Protein AF-A0A607IA11-F1 (afdb_monomer_lite)

Organism: NCBI:txid1151002

Sequence (202 aa):
MLIDDHLIFTELKSNGQPIYYGKYYQQLCNIIGDSSLIYDGNNKLLRSYIEQIDRISTHYLNHLDIIINEFNLPVDWQPKGVHKIIVTTTMLGGKYHSDNVFVVDKYSLSSFLQRVPGVIFQNNEEGDRIKNIIDGYEHCTGEITIEKFLNYLYCLPSVSAVRKNIKKLTYSVRFDETLIYHPYYDSWAFGPYIRKEDERIN

Structure (mmCIF, N/CA/C/O backbone):
data_AF-A0A607IA11-F1
#
_entry.id   AF-A0A607IA11-F1
#
loop_
_atom_site.group_PDB
_atom_site.id
_atom_site.type_symbol
_atom_site.label_atom_id
_atom_site.label_alt_id
_atom_site.label_comp_id
_atom_site.label_asym_id
_atom_site.label_entity_id
_atom_site.label_seq_id
_atom_site.pdbx_PDB_ins_code
_atom_site.Cartn_x
_atom_site.Cartn_y
_atom_site.Cartn_z
_atom_site.occupancy
_atom_site.B_iso_or_equiv
_atom_site.auth_seq_id
_atom_site.auth_comp_id
_atom_site.auth_asym_id
_atom_site.auth_atom_id
_atom_site.pdbx_PDB_model_num
ATOM 1 N N . MET A 1 1 ? -1.076 -1.882 13.134 1.00 90.12 1 MET A N 1
ATOM 2 C CA . MET A 1 1 ? -0.297 -0.669 13.482 1.00 90.12 1 MET A CA 1
ATOM 3 C C . MET A 1 1 ? -1.270 0.473 13.727 1.00 90.12 1 MET A C 1
ATOM 5 O O . MET A 1 1 ? -2.324 0.467 13.101 1.00 90.12 1 MET A O 1
ATOM 9 N N . LEU A 1 2 ? -0.929 1.409 14.616 1.00 91.19 2 LEU A N 1
ATOM 10 C CA . LEU A 1 2 ? -1.727 2.600 14.916 1.00 91.19 2 LEU A CA 1
ATOM 11 C C . LEU A 1 2 ? -0.921 3.862 14.562 1.00 91.19 2 LEU A C 1
ATOM 13 O O . LEU A 1 2 ? 0.237 3.959 14.964 1.00 91.19 2 LEU A O 1
ATOM 17 N N . ILE A 1 3 ? -1.504 4.791 13.800 1.00 92.25 3 ILE A N 1
ATOM 18 C CA . ILE A 1 3 ? -0.921 6.111 13.484 1.00 92.25 3 ILE A CA 1
ATOM 19 C C . ILE A 1 3 ? -2.037 7.150 13.593 1.00 92.25 3 ILE A C 1
ATOM 21 O O . ILE A 1 3 ? -3.037 7.013 12.898 1.00 92.25 3 ILE A O 1
ATOM 25 N N . ASP A 1 4 ? -1.887 8.172 14.437 1.00 94.25 4 ASP A N 1
ATOM 26 C CA . ASP A 1 4 ? -2.884 9.241 14.643 1.00 94.25 4 ASP A CA 1
ATOM 27 C C . ASP A 1 4 ? -4.320 8.729 14.913 1.00 94.25 4 ASP A C 1
ATOM 29 O O . ASP A 1 4 ? -5.295 9.277 14.404 1.00 94.25 4 ASP A O 1
ATOM 33 N N . ASP A 1 5 ? -4.464 7.648 15.691 1.00 94.31 5 ASP A N 1
ATOM 34 C CA . ASP A 1 5 ? -5.723 6.907 15.929 1.00 94.31 5 ASP A CA 1
ATOM 35 C C . ASP A 1 5 ? -6.336 6.214 14.695 1.00 94.31 5 ASP A C 1
ATOM 37 O O . ASP A 1 5 ? -7.479 5.751 14.730 1.00 94.31 5 ASP A O 1
ATOM 41 N N . HIS A 1 6 ? -5.595 6.093 13.595 1.00 95.56 6 HIS A N 1
ATOM 42 C CA . HIS A 1 6 ? -5.977 5.256 12.462 1.00 95.56 6 HIS A CA 1
ATOM 43 C C . HIS A 1 6 ? -5.399 3.850 12.597 1.00 95.56 6 HIS A C 1
ATOM 45 O O . HIS A 1 6 ? -4.207 3.668 12.862 1.00 95.56 6 HIS A O 1
ATOM 51 N N . LEU A 1 7 ? -6.236 2.845 12.335 1.00 95.56 7 LEU A N 1
ATOM 52 C CA . LEU A 1 7 ? -5.814 1.452 12.267 1.00 95.56 7 LEU A CA 1
ATOM 53 C C . LEU A 1 7 ? -5.267 1.130 10.892 1.00 95.56 7 LEU A C 1
ATOM 55 O O . LEU A 1 7 ? -5.903 1.377 9.870 1.00 95.56 7 LEU A O 1
ATOM 59 N N . ILE A 1 8 ? -4.097 0.509 10.883 1.00 94.94 8 ILE A N 1
ATOM 60 C CA . ILE A 1 8 ? -3.470 -0.003 9.676 1.00 94.94 8 ILE A CA 1
ATOM 61 C C . ILE A 1 8 ? -3.284 -1.506 9.841 1.00 94.94 8 ILE A C 1
ATOM 63 O O . ILE A 1 8 ? -2.472 -1.967 10.656 1.00 94.94 8 ILE A O 1
ATOM 67 N N . PHE A 1 9 ? -4.056 -2.257 9.061 1.00 95.56 9 PHE A N 1
ATOM 68 C CA . PHE A 1 9 ? -3.900 -3.693 8.892 1.00 95.56 9 PHE A CA 1
ATOM 69 C C . PHE A 1 9 ? -2.836 -3.945 7.835 1.00 95.56 9 PHE A C 1
ATOM 71 O O . PHE A 1 9 ? -2.900 -3.391 6.739 1.00 95.56 9 PHE A O 1
ATOM 78 N N . THR A 1 10 ? -1.866 -4.790 8.165 1.00 93.75 10 THR A N 1
ATOM 79 C CA . THR A 1 10 ? -0.744 -5.088 7.279 1.00 93.75 10 THR A CA 1
ATOM 80 C C . THR A 1 10 ? -0.584 -6.590 7.150 1.00 93.75 10 THR A C 1
ATOM 82 O O . THR A 1 10 ? -0.515 -7.289 8.158 1.00 93.75 10 THR A O 1
ATOM 85 N N . GLU A 1 11 ? -0.463 -7.083 5.922 1.00 92.81 11 GLU A N 1
ATOM 86 C CA . GLU A 1 11 ? -0.173 -8.486 5.647 1.00 92.81 11 GLU A CA 1
ATOM 87 C C . GLU A 1 11 ? 1.064 -8.619 4.753 1.00 92.81 11 GLU A C 1
ATOM 89 O O . GLU A 1 11 ? 1.134 -8.030 3.676 1.00 92.81 11 GLU A O 1
ATOM 94 N N . LEU A 1 1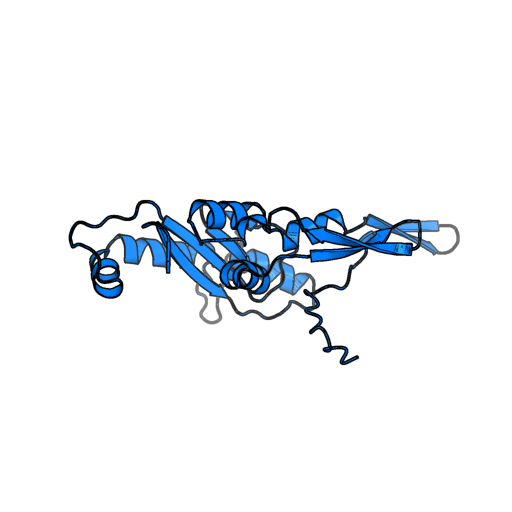2 ? 2.054 -9.400 5.194 1.00 90.75 12 LEU A N 1
ATOM 95 C CA . LEU A 1 12 ? 3.279 -9.652 4.434 1.00 90.75 12 LEU A CA 1
ATOM 96 C C . LEU A 1 12 ? 3.125 -10.901 3.558 1.00 90.75 12 LEU A C 1
ATOM 98 O O . LEU A 1 12 ? 2.826 -11.987 4.050 1.00 90.75 12 LEU A O 1
ATOM 102 N N . LYS A 1 13 ? 3.420 -10.767 2.265 1.00 89.69 13 LYS A N 1
ATOM 103 C CA . LYS A 1 13 ? 3.412 -11.849 1.277 1.00 89.69 13 LYS A CA 1
ATOM 104 C C . LYS A 1 13 ? 4.814 -12.043 0.695 1.00 89.69 13 LYS A C 1
ATOM 106 O O . LYS A 1 13 ? 5.341 -11.221 -0.064 1.00 89.69 13 LYS A O 1
ATOM 111 N N . SER A 1 14 ? 5.445 -13.147 1.090 1.00 80.38 14 SER A N 1
ATOM 112 C CA . SER A 1 14 ? 6.814 -13.495 0.707 1.00 80.38 14 SER A CA 1
ATOM 113 C C . SER A 1 14 ? 6.831 -14.541 -0.407 1.00 80.38 14 SER A C 1
ATOM 115 O O . SER A 1 14 ? 6.892 -15.733 -0.125 1.00 80.38 14 SER A O 1
ATOM 117 N N . ASN A 1 15 ? 6.817 -14.094 -1.665 1.00 73.00 15 ASN A N 1
ATOM 118 C CA . ASN A 1 15 ? 6.796 -14.984 -2.834 1.00 73.00 15 ASN A CA 1
ATOM 119 C C . ASN A 1 15 ? 8.105 -14.956 -3.649 1.00 73.00 15 ASN A C 1
ATOM 121 O O . ASN A 1 15 ? 8.200 -15.605 -4.688 1.00 73.00 15 ASN A O 1
ATOM 125 N N . GLY A 1 16 ? 9.124 -14.227 -3.173 1.00 74.25 16 GLY A N 1
ATOM 126 C CA . GLY A 1 16 ? 10.386 -14.030 -3.889 1.00 74.25 16 GLY A CA 1
ATOM 127 C C . GLY A 1 16 ? 10.258 -13.077 -5.083 1.00 74.25 16 GLY A C 1
ATOM 128 O O . GLY A 1 16 ? 9.184 -12.543 -5.371 1.00 74.25 16 GLY A O 1
ATOM 129 N N . GLN A 1 17 ? 11.373 -12.831 -5.775 1.00 79.88 17 GLN A N 1
ATOM 130 C CA . GLN A 1 17 ? 11.343 -12.081 -7.032 1.00 79.88 17 GLN A CA 1
ATOM 131 C C . GLN A 1 17 ? 10.984 -13.031 -8.183 1.00 79.88 17 GLN A C 1
ATOM 133 O O . GLN A 1 17 ? 11.657 -14.052 -8.358 1.00 79.88 17 GLN A O 1
ATOM 138 N N . PRO A 1 18 ? 9.936 -12.741 -8.968 1.00 77.94 18 PRO A N 1
ATOM 139 C CA . PRO A 1 18 ? 9.562 -13.572 -10.096 1.00 77.94 18 PRO A CA 1
ATOM 140 C C . PRO A 1 18 ? 10.627 -13.474 -11.191 1.00 77.94 18 PRO A C 1
ATOM 142 O O . PRO A 1 18 ? 10.916 -12.398 -11.701 1.00 77.94 18 PRO A O 1
ATOM 145 N N . ILE A 1 19 ? 11.185 -14.626 -11.566 1.00 73.50 19 ILE A N 1
ATOM 146 C CA . ILE A 1 19 ? 12.222 -14.736 -12.607 1.00 73.50 19 ILE A CA 1
ATOM 147 C C . ILE A 1 19 ? 11.610 -14.632 -14.016 1.00 73.50 19 ILE A C 1
ATOM 149 O O . ILE A 1 19 ? 12.266 -14.196 -14.957 1.00 73.50 19 ILE A O 1
ATOM 153 N N . TYR A 1 20 ? 10.335 -15.007 -14.166 1.00 77.00 20 TYR A N 1
ATOM 154 C CA . TYR A 1 20 ? 9.632 -15.054 -15.450 1.00 77.00 20 TYR A CA 1
ATOM 155 C C . TYR A 1 20 ? 8.326 -14.268 -15.408 1.00 77.00 20 TYR A C 1
ATOM 157 O O . TYR A 1 20 ? 7.651 -14.223 -14.375 1.00 77.00 20 TYR A O 1
ATOM 165 N N . TYR A 1 21 ? 7.914 -13.752 -16.569 1.00 73.69 21 TYR A N 1
ATOM 166 C CA . TYR A 1 21 ? 6.664 -13.006 -16.726 1.00 73.69 21 TYR A CA 1
ATOM 167 C C . TYR A 1 21 ? 5.446 -13.773 -16.197 1.00 73.69 21 TYR A C 1
ATOM 169 O O . TYR A 1 21 ? 4.643 -13.207 -15.466 1.00 73.69 21 TYR A O 1
ATOM 177 N N . GLY A 1 22 ? 5.345 -15.080 -16.465 1.00 71.75 22 GLY A N 1
ATOM 178 C CA . GLY A 1 22 ? 4.238 -15.900 -15.959 1.00 71.75 22 GLY A CA 1
ATOM 179 C C . GLY A 1 22 ? 4.165 -15.955 -14.427 1.00 71.75 22 GLY A C 1
ATOM 180 O O . GLY A 1 22 ? 3.078 -15.924 -13.861 1.00 71.75 22 GLY A O 1
ATOM 181 N N . LYS A 1 23 ? 5.311 -15.959 -13.731 1.00 77.25 23 LYS A N 1
ATOM 182 C CA . LYS A 1 23 ? 5.349 -15.899 -12.259 1.00 77.25 23 LYS A CA 1
ATOM 183 C C . LYS A 1 23 ? 4.957 -14.517 -11.739 1.00 77.25 23 LYS A C 1
ATOM 185 O O . LYS A 1 23 ? 4.267 -14.436 -10.729 1.00 77.25 23 LYS A O 1
ATOM 190 N N . TYR A 1 24 ? 5.359 -13.452 -12.433 1.00 80.94 24 TYR A N 1
ATOM 191 C CA . TYR A 1 24 ? 4.920 -12.093 -12.111 1.00 80.94 24 TYR A CA 1
ATOM 192 C C . TYR A 1 24 ? 3.408 -11.937 -12.320 1.00 80.94 24 TYR A C 1
ATOM 194 O O . TYR A 1 24 ? 2.717 -11.419 -11.453 1.00 80.94 24 TYR A O 1
ATOM 202 N N . TYR A 1 25 ? 2.870 -12.457 -13.422 1.00 79.00 25 TYR A N 1
ATOM 203 C CA . TYR A 1 25 ? 1.434 -12.445 -13.685 1.00 79.00 25 TYR A CA 1
ATOM 204 C C . TYR A 1 25 ? 0.654 -13.224 -12.618 1.00 79.00 25 TYR A C 1
ATOM 206 O O . TYR A 1 25 ? -0.276 -12.687 -12.027 1.00 79.00 25 TYR A O 1
ATOM 214 N N . GLN A 1 26 ? 1.106 -14.433 -12.267 1.00 79.06 26 GLN A N 1
ATOM 215 C CA . GLN A 1 26 ? 0.514 -15.214 -11.178 1.00 79.06 26 GLN A CA 1
ATOM 216 C C . GLN A 1 26 ? 0.525 -14.461 -9.839 1.00 79.06 26 GLN A C 1
ATOM 218 O O . GLN A 1 26 ? -0.432 -14.550 -9.074 1.00 79.06 26 GLN A O 1
ATOM 223 N N . GLN A 1 27 ? 1.592 -13.710 -9.545 1.00 81.75 27 GLN A N 1
ATOM 224 C CA . GLN A 1 27 ? 1.666 -12.860 -8.356 1.00 81.75 27 GLN A CA 1
ATOM 225 C C . GLN A 1 27 ? 0.541 -11.819 -8.351 1.00 81.75 27 GLN A C 1
ATOM 227 O O . GLN A 1 27 ? -0.109 -11.637 -7.324 1.00 81.75 27 GLN A O 1
ATOM 232 N N . LEU A 1 28 ? 0.296 -11.162 -9.488 1.00 81.69 28 LEU A N 1
ATOM 233 C CA . LEU A 1 28 ? -0.788 -10.189 -9.626 1.00 81.69 28 LEU A CA 1
ATOM 234 C C . LEU A 1 28 ? -2.162 -10.845 -9.467 1.00 81.69 28 LEU A C 1
ATOM 236 O O . LEU A 1 28 ? -2.987 -10.314 -8.727 1.00 81.69 28 LEU A O 1
ATOM 240 N N . CYS A 1 29 ? -2.377 -12.017 -10.069 1.00 81.56 29 CYS A N 1
ATOM 241 C CA . CYS A 1 29 ? -3.604 -12.797 -9.886 1.00 81.56 29 CYS A CA 1
ATOM 242 C C . CYS A 1 29 ? -3.822 -13.177 -8.416 1.00 81.56 29 CYS A C 1
ATOM 244 O O . CYS A 1 29 ? -4.927 -13.049 -7.905 1.00 81.56 29 CYS A O 1
ATOM 246 N N . ASN A 1 30 ? -2.773 -13.577 -7.692 1.00 83.88 30 ASN A N 1
ATOM 247 C CA . ASN A 1 30 ? -2.881 -13.891 -6.264 1.00 83.88 30 ASN A CA 1
ATOM 248 C C . ASN A 1 30 ? -3.206 -12.653 -5.412 1.00 83.88 30 ASN A C 1
ATOM 250 O O . ASN A 1 30 ? -3.879 -12.767 -4.390 1.00 83.88 30 ASN A O 1
ATOM 254 N N . ILE A 1 31 ? -2.707 -11.476 -5.804 1.00 85.69 31 ILE A N 1
ATOM 255 C CA . ILE A 1 31 ? -2.966 -10.214 -5.104 1.00 85.69 31 ILE A CA 1
ATOM 256 C C . ILE A 1 31 ? -4.414 -9.774 -5.317 1.00 85.69 31 ILE A C 1
ATOM 258 O O . ILE A 1 31 ? -5.135 -9.581 -4.341 1.00 85.69 31 ILE A O 1
ATOM 262 N N . ILE A 1 32 ? -4.809 -9.611 -6.582 1.00 81.56 32 ILE A N 1
ATOM 263 C CA . ILE A 1 32 ? -6.079 -8.992 -6.985 1.00 81.56 32 ILE A CA 1
ATOM 264 C C . ILE A 1 32 ? -7.236 -9.992 -6.884 1.00 81.56 32 ILE A C 1
ATOM 266 O O . ILE A 1 32 ? -8.362 -9.622 -6.570 1.00 81.56 32 ILE A O 1
ATOM 270 N N . GLY A 1 33 ? -6.937 -11.274 -7.075 1.00 77.81 33 GLY A N 1
ATOM 271 C CA . GLY A 1 33 ? -7.923 -12.288 -7.411 1.00 77.81 33 GLY A CA 1
ATOM 272 C C . GLY A 1 33 ? -8.047 -12.390 -8.925 1.00 77.81 33 GLY A C 1
ATOM 273 O O . GLY A 1 33 ? -8.058 -11.386 -9.636 1.00 77.81 33 GLY A O 1
ATOM 274 N N . ASP A 1 34 ? -8.110 -13.619 -9.420 1.00 67.06 34 ASP A N 1
ATOM 275 C CA . ASP A 1 34 ? -8.519 -13.907 -10.788 1.00 67.06 34 ASP A CA 1
ATOM 276 C C . ASP A 1 34 ? -9.960 -14.432 -10.748 1.00 67.06 34 ASP A C 1
ATOM 278 O O . ASP A 1 34 ? -10.347 -15.149 -9.825 1.00 67.06 34 ASP A O 1
ATOM 282 N N . SER A 1 35 ? -10.756 -14.089 -11.758 1.00 52.16 35 SER A N 1
ATOM 283 C CA . SER A 1 35 ? -12.060 -14.714 -12.005 1.00 52.16 35 SER A CA 1
ATOM 284 C C . SER A 1 35 ? -11.922 -16.214 -12.301 1.00 52.16 35 SER A C 1
ATOM 286 O O . SER A 1 35 ? -12.886 -16.967 -12.161 1.00 52.16 35 SER A O 1
ATOM 288 N N . SER A 1 36 ? -10.732 -16.665 -12.713 1.00 51.66 36 SER A N 1
ATOM 289 C CA . SER A 1 36 ? -10.386 -18.077 -12.787 1.00 51.66 36 SER A CA 1
ATOM 290 C C . SER A 1 36 ? -10.160 -18.607 -11.370 1.00 51.66 36 SER A C 1
ATOM 292 O O . SER A 1 36 ? -9.222 -18.211 -10.682 1.00 51.66 36 SER A O 1
ATOM 294 N N . LEU A 1 37 ? -11.057 -19.476 -10.918 1.00 56.50 37 LEU A N 1
ATOM 295 C CA . LEU A 1 37 ? -11.042 -20.102 -9.602 1.00 56.50 37 LEU A CA 1
ATOM 296 C C . LEU A 1 37 ? -9.739 -20.907 -9.431 1.00 56.50 37 LEU A C 1
ATOM 298 O O . LEU A 1 37 ? -9.660 -22.063 -9.840 1.00 56.50 37 LEU A O 1
ATOM 302 N N . ILE A 1 38 ? -8.686 -20.296 -8.885 1.00 60.69 38 ILE A N 1
ATOM 303 C CA . ILE A 1 38 ? -7.423 -20.998 -8.641 1.00 60.69 38 ILE A CA 1
ATOM 304 C C . ILE A 1 38 ? -7.649 -21.911 -7.442 1.00 60.69 38 ILE A C 1
ATOM 306 O O . ILE A 1 38 ? -8.022 -21.442 -6.372 1.00 60.69 38 ILE A O 1
ATOM 310 N N . TYR A 1 39 ? -7.448 -23.212 -7.608 1.00 63.97 39 TYR A N 1
ATOM 311 C CA . TYR A 1 39 ? -7.615 -24.185 -6.533 1.00 63.97 39 TYR A CA 1
ATOM 312 C C . TYR A 1 39 ? -6.269 -24.492 -5.860 1.00 63.97 39 TYR A C 1
ATOM 314 O O . TYR A 1 39 ? -5.232 -24.564 -6.522 1.00 63.97 39 TYR A O 1
ATOM 322 N N . ASP A 1 40 ? -6.269 -24.658 -4.538 1.00 67.25 40 ASP A N 1
ATOM 323 C CA . ASP A 1 40 ? -5.130 -25.178 -3.784 1.00 67.25 40 ASP A CA 1
ATOM 324 C C . ASP A 1 40 ? -4.951 -26.692 -4.015 1.00 67.25 40 ASP A C 1
ATOM 326 O O . ASP A 1 40 ? -5.755 -27.352 -4.677 1.00 67.25 40 ASP A O 1
ATOM 330 N N . GLY A 1 41 ? -3.903 -27.276 -3.425 1.00 65.44 41 GLY A N 1
ATOM 331 C CA . GLY A 1 41 ? -3.651 -28.723 -3.501 1.00 65.44 41 GLY A CA 1
ATOM 332 C C . GLY A 1 41 ? -4.744 -29.605 -2.873 1.00 65.44 41 GLY A C 1
ATOM 333 O O . GLY A 1 41 ? -4.699 -30.820 -3.033 1.00 65.44 41 GLY A O 1
ATOM 334 N N . ASN A 1 42 ? -5.722 -29.010 -2.183 1.00 74.31 42 ASN A N 1
ATOM 335 C CA . ASN A 1 42 ? -6.879 -29.666 -1.576 1.00 74.31 42 ASN A CA 1
ATOM 336 C C . ASN A 1 42 ? -8.192 -29.320 -2.299 1.00 74.31 42 ASN A C 1
ATOM 338 O O . ASN A 1 42 ? -9.272 -29.533 -1.743 1.00 74.31 42 ASN A O 1
ATOM 342 N N . ASN A 1 43 ? -8.119 -28.776 -3.517 1.00 66.12 43 ASN A N 1
ATOM 343 C CA . ASN A 1 43 ? -9.275 -28.383 -4.316 1.00 66.12 43 ASN A CA 1
ATOM 344 C C . ASN A 1 43 ? -10.153 -27.295 -3.662 1.00 66.12 43 ASN A C 1
ATOM 346 O O . ASN A 1 43 ? -11.356 -27.205 -3.922 1.00 66.12 43 ASN A O 1
ATOM 350 N N . LYS A 1 44 ? -9.567 -26.441 -2.816 1.00 69.50 44 LYS A N 1
ATOM 351 C CA . LYS A 1 44 ? -10.220 -25.244 -2.274 1.00 69.50 44 LYS A CA 1
ATOM 352 C C . LYS A 1 44 ? -9.816 -24.020 -3.068 1.00 69.50 44 LYS A C 1
ATOM 354 O O . LYS A 1 44 ? -8.653 -23.845 -3.405 1.00 69.50 44 LYS A O 1
ATOM 359 N N . LEU A 1 45 ? -10.777 -23.140 -3.297 1.00 70.44 45 LEU A N 1
ATOM 360 C CA . LEU A 1 45 ? -10.535 -21.838 -3.900 1.00 70.44 45 LEU A CA 1
ATOM 361 C C . LEU A 1 45 ? -9.503 -21.034 -3.095 1.00 70.44 45 LEU A C 1
ATOM 363 O O . LEU A 1 45 ? -9.719 -20.714 -1.921 1.00 70.44 45 LEU A O 1
ATOM 367 N N . LEU A 1 46 ? -8.380 -20.725 -3.740 1.00 72.44 46 LEU A N 1
ATOM 368 C CA . LEU A 1 46 ? -7.364 -19.814 -3.243 1.00 72.44 46 LEU A CA 1
ATOM 369 C C . LEU A 1 46 ? -7.943 -18.409 -3.261 1.00 72.44 46 LEU A C 1
ATOM 371 O O . LEU A 1 46 ? -8.215 -17.836 -4.312 1.00 72.44 46 LEU A O 1
ATOM 375 N N . ARG A 1 47 ? -8.115 -17.864 -2.061 1.00 80.12 47 ARG A N 1
ATOM 376 C CA . ARG A 1 47 ? -8.538 -16.481 -1.874 1.00 80.12 47 ARG A CA 1
ATOM 377 C C . ARG A 1 47 ? -7.431 -15.526 -2.261 1.00 80.12 47 ARG A C 1
ATOM 379 O O . ARG A 1 47 ? -6.259 -15.788 -1.957 1.00 80.12 47 ARG A O 1
ATOM 386 N N . SER A 1 48 ? -7.813 -14.392 -2.828 1.00 87.62 48 SER A N 1
ATOM 387 C CA . SER A 1 48 ? -6.856 -13.328 -3.103 1.00 87.62 48 SER A CA 1
ATOM 388 C C . SER A 1 48 ? -6.274 -12.770 -1.804 1.00 87.62 48 SER A C 1
ATOM 390 O O . SER A 1 48 ? -6.810 -12.959 -0.707 1.00 87.62 48 SER A O 1
ATOM 392 N N . TYR A 1 49 ? -5.141 -12.086 -1.898 1.00 89.31 49 TYR A N 1
ATOM 393 C CA . TYR A 1 49 ? -4.551 -11.428 -0.734 1.00 89.31 49 TYR A CA 1
ATOM 394 C C . TYR A 1 49 ? -5.433 -10.285 -0.225 1.00 89.31 49 TYR A C 1
ATOM 396 O O . TYR A 1 49 ? -5.480 -10.053 0.980 1.00 89.31 49 TYR A O 1
ATOM 404 N N . ILE A 1 50 ? -6.178 -9.632 -1.118 1.00 88.88 50 ILE A N 1
ATOM 405 C CA . ILE A 1 50 ? -7.167 -8.609 -0.762 1.00 88.88 50 ILE A CA 1
ATOM 406 C C . ILE A 1 50 ? -8.303 -9.216 0.067 1.00 88.88 50 ILE A C 1
ATOM 408 O O . ILE A 1 50 ? -8.585 -8.740 1.163 1.00 88.88 50 ILE A O 1
ATOM 412 N N . GLU A 1 51 ? -8.887 -10.331 -0.374 1.00 88.44 51 GLU A N 1
ATOM 413 C CA . GLU A 1 51 ? -9.949 -11.009 0.384 1.00 88.44 51 GLU A CA 1
ATOM 414 C C . GLU A 1 51 ? -9.470 -11.470 1.769 1.00 88.44 51 GLU A C 1
ATOM 416 O O . GLU A 1 51 ? -10.223 -11.466 2.749 1.00 88.44 51 GLU A O 1
ATOM 421 N N . GLN A 1 52 ? -8.208 -11.896 1.862 1.00 90.25 52 GLN A N 1
ATOM 422 C CA . GLN A 1 52 ? -7.607 -12.325 3.122 1.00 90.25 52 GLN A CA 1
ATOM 423 C C . GLN A 1 52 ? -7.484 -11.163 4.109 1.00 90.25 52 GLN A C 1
ATOM 425 O O . GLN A 1 52 ? -7.989 -11.282 5.232 1.00 90.25 52 GLN A O 1
ATOM 430 N N . ILE A 1 53 ? -6.873 -10.047 3.699 1.00 93.31 53 ILE A N 1
ATOM 431 C CA . ILE A 1 53 ? -6.702 -8.883 4.574 1.00 93.31 53 ILE A CA 1
ATOM 432 C C . ILE A 1 53 ? -8.041 -8.228 4.917 1.00 93.31 53 ILE A C 1
ATOM 434 O O . ILE A 1 53 ? -8.229 -7.782 6.050 1.00 93.31 53 ILE A O 1
ATOM 438 N N . ASP A 1 54 ? -9.009 -8.250 3.999 1.00 91.88 54 ASP A N 1
ATOM 439 C CA 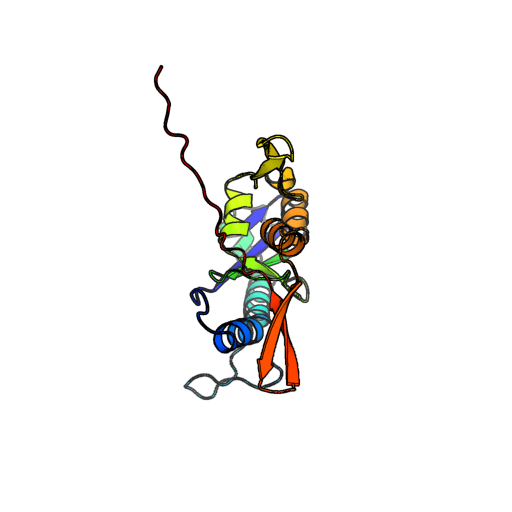. ASP A 1 54 ? -10.363 -7.779 4.260 1.00 91.88 54 ASP A CA 1
ATOM 440 C C . ASP A 1 54 ? -11.016 -8.575 5.380 1.00 91.88 54 ASP A C 1
ATOM 442 O O . ASP A 1 54 ? -11.435 -7.993 6.380 1.00 91.88 54 ASP A O 1
ATOM 446 N N . ARG A 1 55 ? -11.010 -9.905 5.284 1.00 91.69 55 ARG A N 1
ATOM 447 C CA . ARG A 1 55 ? -11.581 -10.772 6.319 1.00 91.69 55 ARG A CA 1
ATOM 448 C C . ARG A 1 55 ? -10.902 -10.585 7.675 1.00 91.69 55 ARG A C 1
ATOM 450 O O . ARG A 1 55 ? -11.586 -10.579 8.697 1.00 91.69 55 ARG A O 1
ATOM 457 N N . ILE A 1 56 ? -9.574 -10.449 7.687 1.00 93.31 56 ILE A N 1
ATOM 458 C CA . ILE A 1 56 ? -8.812 -10.178 8.913 1.00 93.31 56 ILE A CA 1
ATOM 459 C C . ILE A 1 56 ? -9.263 -8.842 9.507 1.00 93.31 56 ILE A C 1
ATOM 461 O O . ILE A 1 56 ? -9.631 -8.793 10.678 1.00 93.31 56 ILE A O 1
ATOM 465 N N . SER A 1 57 ? -9.304 -7.781 8.697 1.00 94.94 57 SER A N 1
ATOM 466 C CA . SER A 1 57 ? -9.723 -6.458 9.160 1.00 94.94 57 SER A CA 1
ATOM 467 C C . SER A 1 57 ? -11.145 -6.475 9.723 1.00 94.94 57 SER A C 1
ATOM 469 O O . SER A 1 57 ? -11.360 -6.008 10.835 1.00 94.94 57 SER A O 1
ATOM 471 N N . THR A 1 58 ? -12.104 -7.104 9.036 1.00 95.31 58 THR A N 1
ATOM 472 C CA . THR A 1 58 ? -13.489 -7.232 9.506 1.00 95.31 58 THR A CA 1
ATOM 473 C C . THR A 1 58 ? -13.574 -7.990 10.825 1.00 95.31 58 THR A C 1
ATOM 475 O O . THR A 1 58 ? -14.325 -7.588 11.709 1.00 95.31 58 THR A O 1
ATOM 478 N N . HIS A 1 59 ? -12.800 -9.066 10.989 1.00 96.19 59 HIS A N 1
ATOM 479 C CA . HIS A 1 59 ? -12.785 -9.817 12.240 1.00 96.19 59 HIS A CA 1
ATOM 480 C C . HIS A 1 59 ? -12.372 -8.931 13.421 1.00 96.19 59 HIS A C 1
ATOM 482 O O . HIS A 1 59 ? -13.091 -8.889 14.414 1.00 96.19 59 HIS A O 1
ATOM 488 N N . TYR A 1 60 ? -11.273 -8.187 13.295 1.00 95.69 60 TYR A N 1
ATOM 489 C CA . TYR A 1 60 ? -10.792 -7.312 14.366 1.00 95.69 60 TYR A CA 1
ATOM 490 C C . TYR A 1 60 ? -11.668 -6.073 14.580 1.00 95.69 60 TYR A C 1
ATOM 492 O O . TYR A 1 60 ? -11.825 -5.632 15.711 1.00 95.69 60 TYR A O 1
ATOM 500 N N . LEU A 1 61 ? -12.290 -5.530 13.532 1.00 95.19 61 LEU A N 1
ATOM 501 C CA . LEU A 1 61 ? -13.246 -4.427 13.679 1.00 95.19 61 LEU A CA 1
ATOM 502 C C . LEU A 1 61 ? -14.540 -4.850 14.386 1.00 95.19 61 LEU A C 1
ATOM 504 O O . LEU A 1 61 ? -15.163 -4.029 15.047 1.00 95.19 61 LEU A O 1
ATOM 508 N N . ASN A 1 62 ? -14.925 -6.125 14.292 1.00 96.81 62 ASN A N 1
ATOM 509 C CA . ASN A 1 62 ? -16.048 -6.675 15.057 1.00 96.81 62 ASN A CA 1
ATOM 510 C C . ASN A 1 62 ? -15.675 -7.020 16.512 1.00 96.81 62 ASN A C 1
ATOM 512 O O . ASN A 1 62 ? -16.566 -7.299 17.308 1.00 96.81 62 ASN A O 1
ATOM 516 N N . HIS A 1 63 ? -14.382 -7.009 16.848 1.00 95.94 63 HIS A N 1
ATOM 517 C CA . HIS A 1 63 ? -13.839 -7.333 18.171 1.00 95.94 63 HIS A CA 1
ATOM 518 C C . HIS A 1 63 ? -12.809 -6.265 18.576 1.00 95.94 63 HIS A C 1
ATOM 520 O O . HIS A 1 63 ? -11.626 -6.549 18.788 1.00 95.94 63 HIS A O 1
ATOM 526 N N . LEU A 1 64 ? -13.249 -4.998 18.605 1.00 95.56 64 LEU A N 1
ATOM 527 C CA . LEU A 1 64 ? -12.384 -3.856 18.932 1.00 95.56 64 LEU A CA 1
ATOM 528 C C . LEU A 1 64 ? -11.775 -3.960 20.330 1.00 95.56 64 LEU A C 1
ATOM 530 O O . LEU A 1 64 ? -10.703 -3.409 20.553 1.00 95.56 64 LEU A O 1
ATOM 534 N N . ASP A 1 65 ? -12.411 -4.694 21.242 1.00 96.06 65 ASP A N 1
ATOM 535 C CA . ASP A 1 65 ? -11.884 -5.004 22.569 1.00 96.06 65 ASP A CA 1
ATOM 536 C C . ASP A 1 65 ? -10.477 -5.614 22.500 1.00 96.06 65 ASP A C 1
ATOM 538 O O . ASP A 1 65 ? -9.612 -5.254 23.296 1.00 96.06 65 ASP A O 1
ATOM 542 N N . ILE A 1 66 ? -10.201 -6.454 21.496 1.00 95.88 66 ILE A N 1
ATOM 543 C CA . ILE A 1 66 ? -8.872 -7.039 21.285 1.00 95.88 66 ILE A CA 1
ATOM 544 C C . ILE A 1 66 ? -7.846 -5.940 20.984 1.00 95.88 66 ILE A C 1
ATOM 546 O O . ILE A 1 66 ? -6.753 -5.941 21.544 1.00 95.88 66 ILE A O 1
ATOM 550 N N . ILE A 1 67 ? -8.198 -4.983 20.121 1.00 94.75 67 ILE A N 1
ATOM 551 C CA . ILE A 1 67 ? -7.321 -3.864 19.747 1.00 94.75 67 ILE A CA 1
ATOM 552 C C . ILE A 1 67 ? -7.123 -2.919 20.935 1.00 94.75 67 ILE A C 1
ATOM 554 O O . ILE A 1 67 ? -5.997 -2.516 21.217 1.00 94.75 67 ILE A O 1
ATOM 558 N N . ILE A 1 68 ? -8.207 -2.576 21.630 1.00 95.94 68 ILE A N 1
ATOM 559 C CA . ILE A 1 68 ? -8.188 -1.689 22.795 1.00 95.94 68 ILE A CA 1
ATOM 560 C C . ILE A 1 68 ? -7.260 -2.254 23.871 1.00 95.94 68 ILE A C 1
ATOM 562 O O . ILE A 1 68 ? -6.406 -1.530 24.378 1.00 95.94 68 ILE A O 1
ATOM 566 N N . ASN A 1 69 ? -7.375 -3.552 24.158 1.00 96.06 69 ASN A N 1
ATOM 567 C CA . ASN A 1 69 ? -6.533 -4.231 25.138 1.00 96.06 69 ASN A CA 1
ATOM 568 C C . ASN A 1 69 ? -5.064 -4.288 24.695 1.00 96.06 69 ASN A C 1
ATOM 570 O O . ASN A 1 69 ? -4.180 -3.976 25.489 1.00 96.06 69 ASN A O 1
ATOM 574 N N . GLU A 1 70 ? -4.795 -4.642 23.435 1.00 94.81 70 GLU A N 1
ATOM 575 C CA . GLU A 1 70 ? -3.427 -4.784 22.914 1.00 94.81 70 GLU A CA 1
ATOM 576 C C . GLU A 1 70 ? -2.665 -3.448 22.884 1.00 94.81 70 GLU A C 1
ATOM 578 O O . GLU A 1 70 ? -1.477 -3.392 23.196 1.00 94.81 70 GLU A O 1
ATOM 583 N N . PHE A 1 71 ? -3.345 -2.355 22.527 1.00 93.69 71 PHE A N 1
ATOM 584 C CA . PHE A 1 71 ? -2.745 -1.020 22.442 1.00 93.69 71 PHE A CA 1
ATOM 585 C C . PHE A 1 71 ? -2.940 -0.175 23.710 1.00 93.69 71 PHE A C 1
ATOM 587 O O . PHE A 1 71 ? -2.516 0.981 23.730 1.00 93.69 71 PHE A O 1
ATOM 594 N N . ASN A 1 72 ? -3.549 -0.735 24.764 1.00 95.00 72 ASN A N 1
ATOM 595 C CA . ASN A 1 72 ? -3.873 -0.046 26.017 1.00 95.00 72 ASN A CA 1
ATOM 596 C C . ASN A 1 72 ? -4.618 1.288 25.788 1.00 95.00 72 ASN A C 1
ATOM 598 O O . ASN A 1 72 ? -4.230 2.342 26.300 1.00 95.00 72 ASN A O 1
ATOM 602 N N . LEU A 1 73 ? -5.661 1.242 24.958 1.00 95.81 73 LEU A N 1
ATOM 603 C CA . LEU A 1 73 ? -6.468 2.400 24.565 1.00 95.81 73 LEU A CA 1
ATOM 604 C C . LEU A 1 73 ? -7.653 2.606 25.530 1.00 95.81 73 LEU A C 1
ATOM 606 O O . LEU A 1 73 ? -8.014 1.689 26.270 1.00 95.81 73 LEU A O 1
ATOM 610 N N . PRO A 1 74 ? -8.293 3.792 25.534 1.00 95.75 74 PRO A N 1
ATOM 611 C CA . PRO A 1 74 ? -9.546 4.001 26.258 1.00 95.75 74 PRO A CA 1
ATOM 612 C C . PRO A 1 74 ? -10.635 2.995 25.852 1.00 95.75 74 PRO A C 1
ATOM 614 O O . PRO A 1 74 ? -10.721 2.594 24.694 1.00 95.75 74 PRO A O 1
ATOM 617 N N . VAL A 1 75 ? -11.496 2.608 26.796 1.00 93.38 75 VAL A N 1
ATOM 618 C CA . VAL A 1 75 ? -12.553 1.595 26.576 1.00 93.38 75 VAL A CA 1
ATOM 619 C C . VAL A 1 75 ? -13.577 2.035 25.522 1.00 93.38 75 VAL A C 1
ATOM 621 O O . VAL A 1 75 ? -14.161 1.208 24.830 1.00 93.38 75 VAL A O 1
ATOM 624 N N . ASP A 1 76 ? -13.791 3.339 25.393 1.00 93.75 76 ASP A N 1
ATOM 625 C CA . ASP A 1 76 ? -14.679 3.974 24.421 1.00 93.75 76 ASP A CA 1
ATOM 626 C C . ASP A 1 76 ? -13.962 4.394 23.128 1.00 93.75 76 ASP A C 1
ATOM 628 O O . ASP A 1 76 ? -14.571 5.015 22.254 1.00 93.75 76 ASP A O 1
ATOM 632 N N . TRP A 1 77 ? -12.677 4.056 22.983 1.00 96.75 77 TRP A N 1
ATOM 633 C CA . TRP A 1 77 ? -11.893 4.424 21.814 1.00 96.75 77 TRP A CA 1
ATOM 634 C C . TRP A 1 77 ? -12.485 3.837 20.527 1.00 96.75 77 TRP A C 1
ATOM 636 O O . TRP A 1 77 ? -12.945 2.693 20.479 1.00 96.75 77 TRP A O 1
ATOM 646 N N . GLN A 1 78 ? -12.435 4.632 19.458 1.00 94.94 78 GLN A N 1
ATOM 647 C CA . GLN A 1 78 ? -12.844 4.244 18.113 1.00 94.94 78 GLN A CA 1
ATOM 648 C C . GLN A 1 78 ? -11.793 4.704 17.099 1.00 94.94 78 GLN A C 1
ATOM 650 O O . GLN A 1 78 ? -11.257 5.809 17.235 1.00 94.94 78 GLN A O 1
ATOM 655 N N . PRO A 1 79 ? -11.511 3.904 16.056 1.00 95.88 79 PRO A N 1
ATOM 656 C CA . PRO A 1 79 ? -10.561 4.302 15.030 1.00 95.88 79 PRO A CA 1
ATOM 657 C C . PRO A 1 79 ? -11.083 5.500 14.233 1.00 95.88 79 PRO A C 1
ATOM 659 O O . PRO A 1 79 ? -12.207 5.481 13.734 1.00 95.88 79 PRO A O 1
ATOM 662 N N . LYS A 1 80 ? -10.229 6.506 14.010 1.00 96.12 80 LYS A N 1
ATOM 663 C CA . LYS A 1 80 ? -10.535 7.634 13.104 1.00 96.12 80 LYS A CA 1
ATOM 664 C C . LYS A 1 80 ? -10.577 7.213 11.634 1.00 96.12 80 LYS A C 1
ATOM 666 O O . LYS A 1 80 ? -11.176 7.885 10.798 1.00 96.12 80 LYS A O 1
ATOM 671 N N . GLY A 1 81 ? -9.951 6.086 11.308 1.00 94.75 81 GLY A N 1
ATOM 672 C CA . GLY A 1 81 ? -10.068 5.436 10.011 1.00 94.75 81 GLY A CA 1
ATOM 673 C C . GLY A 1 81 ? -9.323 4.111 9.976 1.00 94.75 81 GLY A C 1
ATOM 674 O O . GLY A 1 81 ? -8.509 3.816 10.853 1.00 94.75 81 GLY A O 1
ATOM 675 N N . VAL A 1 82 ? -9.610 3.313 8.950 1.00 94.81 82 VAL A N 1
ATOM 676 C CA . VAL A 1 82 ? -9.058 1.967 8.789 1.00 94.81 82 VAL A CA 1
ATOM 677 C C . VAL A 1 82 ? -8.460 1.824 7.401 1.00 94.81 82 VAL A C 1
ATOM 679 O O . VAL A 1 82 ? -9.141 2.040 6.403 1.00 94.81 82 VAL A O 1
ATOM 682 N N . HIS A 1 83 ? -7.198 1.411 7.353 1.00 94.31 83 HIS A N 1
ATOM 683 C CA . HIS A 1 83 ? -6.425 1.246 6.127 1.00 94.31 83 HIS A CA 1
ATOM 684 C C . HIS A 1 83 ? -5.841 -0.159 6.060 1.00 94.31 83 HIS A C 1
ATOM 686 O O . HIS A 1 83 ? -5.515 -0.758 7.089 1.00 94.31 83 HIS A O 1
ATOM 692 N N . LYS A 1 84 ? -5.702 -0.697 4.849 1.00 95.25 84 LYS A N 1
ATOM 693 C CA . LYS A 1 84 ? -5.245 -2.072 4.625 1.00 95.25 84 LYS A CA 1
ATOM 694 C C . LYS A 1 84 ? -4.069 -2.067 3.668 1.00 95.25 84 LYS A C 1
ATOM 696 O O . LYS A 1 84 ? -4.083 -1.363 2.660 1.00 95.25 84 LYS A O 1
ATOM 701 N N . ILE A 1 85 ? -3.038 -2.835 3.997 1.00 94.19 85 ILE A N 1
ATOM 702 C CA . ILE A 1 85 ? -1.786 -2.854 3.249 1.00 94.19 85 ILE A CA 1
ATOM 703 C C . ILE A 1 85 ? -1.316 -4.286 3.053 1.00 94.19 85 ILE A C 1
ATOM 705 O O . ILE A 1 85 ? -1.061 -5.013 4.011 1.00 94.19 85 ILE A O 1
ATOM 709 N N . ILE A 1 86 ? -1.113 -4.666 1.801 1.00 92.94 86 ILE A N 1
ATOM 710 C CA . ILE A 1 86 ? -0.397 -5.880 1.435 1.00 92.94 86 ILE A CA 1
ATOM 711 C C . ILE A 1 86 ? 1.044 -5.489 1.135 1.00 92.94 86 ILE A C 1
ATOM 713 O O . ILE A 1 86 ? 1.322 -4.735 0.203 1.00 92.94 86 ILE A O 1
ATOM 717 N N . VAL A 1 87 ? 1.972 -6.023 1.918 1.00 91.38 87 VAL A N 1
ATOM 718 C CA . VAL A 1 87 ? 3.407 -5.834 1.722 1.00 91.38 87 VAL A CA 1
ATOM 719 C C . VAL A 1 87 ? 3.940 -7.029 0.960 1.00 91.38 87 VAL A C 1
ATOM 721 O O . VAL A 1 87 ? 3.822 -8.165 1.410 1.00 91.38 87 VAL A O 1
ATOM 724 N N . THR A 1 88 ? 4.558 -6.797 -0.187 1.00 88.31 88 THR A N 1
ATOM 725 C CA . THR A 1 88 ? 5.129 -7.855 -1.020 1.00 88.31 88 THR A CA 1
ATOM 726 C C . THR A 1 88 ? 6.650 -7.790 -0.990 1.00 88.31 88 THR A C 1
ATOM 728 O O . THR A 1 88 ? 7.253 -6.724 -0.898 1.00 88.31 88 THR A O 1
ATOM 731 N N . THR A 1 89 ? 7.309 -8.944 -1.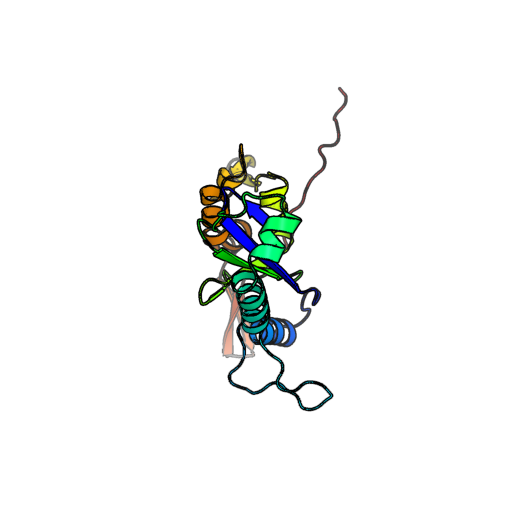037 1.00 84.31 89 THR A N 1
ATOM 732 C CA . THR A 1 89 ? 8.773 -8.980 -1.241 1.00 84.31 89 THR A CA 1
ATOM 733 C C . THR A 1 89 ? 9.155 -8.738 -2.698 1.00 84.31 89 THR A C 1
ATOM 735 O O . THR A 1 89 ? 10.261 -8.280 -2.967 1.00 84.31 89 THR A O 1
ATOM 738 N N . THR A 1 90 ? 8.237 -9.019 -3.623 1.00 81.19 90 THR A N 1
ATOM 739 C CA . THR A 1 90 ? 8.365 -8.757 -5.055 1.00 81.19 90 THR A CA 1
ATOM 740 C C . THR A 1 90 ? 8.394 -7.254 -5.333 1.00 81.19 90 THR A C 1
ATOM 742 O O . THR A 1 90 ? 7.565 -6.514 -4.815 1.00 81.19 90 THR A O 1
ATOM 745 N N . MET A 1 91 ? 9.323 -6.792 -6.172 1.00 76.25 91 MET A N 1
ATOM 746 C CA . MET A 1 91 ? 9.289 -5.409 -6.651 1.00 76.25 91 MET A CA 1
ATOM 747 C C . MET A 1 91 ? 8.167 -5.265 -7.678 1.00 76.25 91 MET A C 1
ATOM 749 O O . MET A 1 91 ? 8.127 -5.982 -8.678 1.00 76.25 91 MET A O 1
ATOM 753 N N . LEU A 1 92 ? 7.241 -4.347 -7.419 1.00 74.81 92 LEU A N 1
ATOM 754 C CA . LEU A 1 92 ? 6.100 -4.100 -8.292 1.00 74.81 92 LEU A CA 1
ATOM 755 C C . LEU A 1 92 ? 6.453 -3.002 -9.300 1.00 74.81 92 LEU A C 1
ATOM 757 O O . LEU A 1 92 ? 6.929 -1.934 -8.928 1.00 74.81 92 LEU A O 1
ATOM 761 N N . GLY A 1 93 ? 6.188 -3.241 -10.587 1.00 67.69 93 GLY A N 1
ATOM 762 C CA . GLY A 1 93 ? 6.393 -2.243 -11.653 1.00 67.69 93 GLY A CA 1
ATOM 763 C C . GLY A 1 93 ? 5.257 -1.215 -11.774 1.00 67.69 93 GLY A C 1
ATOM 764 O O . GLY A 1 93 ? 5.215 -0.408 -12.708 1.00 67.69 93 GLY A O 1
ATOM 765 N N . GLY A 1 94 ? 4.283 -1.261 -10.866 1.00 70.38 94 GLY A N 1
ATOM 766 C CA . GLY A 1 94 ? 3.068 -0.463 -10.928 1.00 70.38 94 GLY A CA 1
ATOM 767 C C . GLY A 1 94 ? 2.497 -0.167 -9.552 1.00 70.38 94 GLY A C 1
ATOM 768 O O . GLY A 1 94 ? 2.836 -0.817 -8.566 1.00 70.38 94 GLY A O 1
ATOM 769 N N . LYS A 1 95 ? 1.633 0.848 -9.508 1.00 73.31 95 LYS A N 1
ATOM 770 C CA . LYS A 1 95 ? 0.803 1.134 -8.341 1.00 73.31 95 LYS A CA 1
ATOM 771 C C . LYS A 1 95 ? -0.398 0.204 -8.403 1.00 73.31 95 LYS A C 1
ATOM 773 O O . LYS A 1 95 ? -1.095 0.200 -9.416 1.00 73.31 95 LYS A O 1
ATOM 778 N N . TYR A 1 96 ? -0.618 -0.561 -7.345 1.00 72.88 96 TYR A N 1
ATOM 779 C CA . TYR A 1 96 ? -1.755 -1.463 -7.238 1.00 72.88 96 TYR A CA 1
ATOM 780 C C . TYR A 1 96 ? -2.559 -1.070 -6.003 1.00 72.88 96 TYR A C 1
ATOM 782 O O . TYR A 1 96 ? -2.056 -1.100 -4.879 1.00 72.88 96 TYR A O 1
ATOM 790 N N . HIS A 1 97 ? -3.800 -0.664 -6.242 1.00 73.69 97 HIS A N 1
ATOM 791 C CA . HIS A 1 97 ? -4.782 -0.361 -5.215 1.00 73.69 97 HIS A CA 1
ATOM 792 C C . HIS A 1 97 ? -6.132 -0.923 -5.663 1.00 73.69 97 HIS A C 1
ATOM 794 O O . HIS A 1 97 ? -6.492 -0.802 -6.833 1.00 73.69 97 HIS A O 1
ATOM 800 N N . SER A 1 98 ? -6.872 -1.535 -4.746 1.00 68.25 98 SER A N 1
ATOM 801 C CA . SER A 1 98 ? -8.253 -1.974 -4.975 1.00 68.25 98 SER A CA 1
ATOM 802 C C . SER A 1 98 ? -9.008 -1.849 -3.665 1.00 68.25 98 SER A C 1
ATOM 804 O O . SER A 1 98 ? -8.480 -2.266 -2.638 1.00 68.25 98 SER A O 1
ATOM 806 N N . ASP A 1 99 ? -10.197 -1.248 -3.696 1.00 65.31 99 ASP A N 1
ATOM 807 C CA . ASP A 1 99 ? -11.166 -1.235 -2.590 1.00 65.31 99 ASP A CA 1
ATOM 808 C C . ASP A 1 99 ? -10.561 -0.996 -1.189 1.00 65.31 99 ASP A C 1
ATOM 810 O O . ASP A 1 99 ? -10.827 -1.724 -0.237 1.00 65.31 99 ASP A O 1
ATOM 814 N N . ASN A 1 100 ? -9.740 0.054 -1.050 1.00 76.06 100 ASN A N 1
ATOM 815 C CA . ASN A 1 100 ? -9.050 0.457 0.192 1.00 76.06 100 ASN A CA 1
ATOM 816 C C . ASN A 1 100 ? -7.891 -0.444 0.663 1.00 76.06 100 ASN A C 1
ATOM 818 O O . ASN A 1 100 ? -7.441 -0.324 1.807 1.00 76.06 100 ASN A O 1
ATOM 822 N N . VAL A 1 101 ? -7.358 -1.298 -0.213 1.00 90.19 101 VAL A N 1
ATOM 823 C CA . VAL A 1 101 ? -6.126 -2.058 0.022 1.00 90.19 101 VAL A CA 1
ATOM 824 C C . VAL A 1 101 ? -4.989 -1.505 -0.833 1.00 90.19 101 VAL A C 1
ATOM 826 O O . VAL A 1 101 ? -5.042 -1.538 -2.064 1.00 90.19 101 VAL A O 1
ATOM 829 N N . PHE A 1 102 ? -3.929 -1.030 -0.181 1.00 91.38 102 PHE A N 1
ATOM 830 C CA . PHE A 1 102 ? -2.682 -0.643 -0.837 1.00 91.38 102 PHE A CA 1
ATOM 831 C C . PHE A 1 102 ? -1.772 -1.855 -0.980 1.00 91.38 102 PHE A C 1
ATOM 833 O O . PHE A 1 102 ? -1.543 -2.579 -0.014 1.00 91.38 102 PHE A O 1
ATOM 840 N N . VAL A 1 103 ? -1.192 -2.055 -2.159 1.00 89.75 103 VAL A N 1
ATOM 841 C CA . VAL A 1 103 ? -0.174 -3.087 -2.357 1.00 89.75 103 VAL A CA 1
ATOM 842 C C . VAL A 1 103 ? 1.164 -2.406 -2.571 1.00 89.75 103 VAL A C 1
ATOM 844 O O . VAL A 1 103 ? 1.350 -1.644 -3.520 1.00 89.75 103 VAL A O 1
ATOM 847 N N . VAL A 1 104 ? 2.100 -2.681 -1.672 1.00 88.38 104 VAL A N 1
ATOM 848 C CA . VAL A 1 104 ? 3.410 -2.032 -1.643 1.00 88.38 104 VAL A CA 1
ATOM 849 C C . VAL A 1 104 ? 4.510 -3.071 -1.579 1.00 88.38 104 VAL A C 1
ATOM 851 O O . VAL A 1 104 ? 4.348 -4.128 -0.971 1.00 88.38 104 VAL A O 1
ATOM 854 N N . ASP A 1 105 ? 5.650 -2.802 -2.200 1.00 85.38 105 ASP A N 1
ATOM 855 C CA . ASP A 1 105 ? 6.828 -3.627 -1.969 1.00 85.38 105 ASP A CA 1
ATOM 856 C C . ASP A 1 105 ? 7.480 -3.278 -0.616 1.00 85.38 105 ASP A C 1
ATOM 858 O O . ASP A 1 105 ? 7.348 -2.174 -0.074 1.00 85.38 105 ASP A O 1
ATOM 862 N N . LYS A 1 106 ? 8.200 -4.250 -0.056 1.00 86.44 106 LYS A N 1
ATOM 863 C CA . LYS A 1 106 ? 8.862 -4.146 1.245 1.00 86.44 106 LYS A CA 1
ATOM 864 C C . LYS A 1 106 ? 9.853 -2.984 1.307 1.00 86.44 106 LYS A C 1
ATOM 866 O O . LYS A 1 106 ? 9.967 -2.365 2.365 1.00 86.44 106 LYS A O 1
ATOM 871 N N . TYR A 1 107 ? 10.593 -2.720 0.229 1.00 80.00 107 TYR A N 1
ATOM 872 C CA . TYR A 1 107 ? 11.620 -1.678 0.219 1.00 80.00 107 TYR A CA 1
ATOM 873 C C . TYR A 1 107 ? 10.980 -0.300 0.323 1.00 80.00 107 TYR A C 1
ATOM 875 O O . TYR A 1 107 ? 11.393 0.480 1.176 1.00 80.00 107 TYR A O 1
ATOM 883 N N . SER A 1 108 ? 9.921 -0.051 -0.446 1.00 81.19 108 SER A N 1
ATOM 884 C CA . SER A 1 108 ? 9.146 1.189 -0.381 1.00 81.19 108 SER A CA 1
ATOM 885 C C . SER A 1 108 ? 8.586 1.437 1.021 1.00 81.19 108 SER A C 1
ATOM 887 O O . SER A 1 108 ? 8.821 2.492 1.608 1.00 81.19 108 SER A O 1
ATOM 889 N N . LEU A 1 109 ? 7.928 0.442 1.629 1.00 87.56 109 LEU A N 1
ATOM 890 C CA . LEU A 1 109 ? 7.400 0.610 2.989 1.00 87.56 109 LEU A CA 1
ATOM 891 C C . LEU A 1 109 ? 8.518 0.853 4.016 1.00 87.56 109 LEU A C 1
ATOM 893 O O . LEU A 1 109 ? 8.391 1.702 4.898 1.00 87.56 109 LEU A O 1
ATOM 897 N N . SER A 1 110 ? 9.631 0.130 3.883 1.00 86.81 110 SER A N 1
ATOM 898 C CA . SER A 1 110 ? 10.780 0.273 4.778 1.00 86.81 110 SER A CA 1
ATOM 899 C C . SER A 1 110 ? 11.417 1.656 4.650 1.00 86.81 110 SER A C 1
ATOM 901 O O . SER A 1 110 ? 11.765 2.243 5.668 1.00 86.81 110 SER A O 1
ATOM 903 N N . SER A 1 111 ? 11.508 2.222 3.441 1.00 84.12 111 SER A N 1
ATOM 904 C CA . SER A 1 111 ? 12.003 3.588 3.244 1.00 84.12 111 SER A CA 1
ATOM 905 C C . SER A 1 111 ? 11.153 4.629 3.973 1.00 84.12 111 SER A C 1
ATOM 907 O O . SER A 1 111 ? 11.716 5.530 4.594 1.00 84.12 111 SER A O 1
ATOM 909 N N . PHE A 1 112 ? 9.821 4.497 3.950 1.00 88.69 112 PHE A N 1
ATOM 910 C CA . PHE A 1 112 ? 8.939 5.400 4.695 1.00 88.69 112 PHE A CA 1
ATOM 911 C C . PHE A 1 112 ? 9.158 5.307 6.207 1.00 88.69 112 PHE A C 1
ATOM 913 O O . PHE A 1 112 ? 9.318 6.333 6.871 1.00 88.69 112 PHE A O 1
ATOM 920 N N . LEU A 1 113 ? 9.191 4.084 6.745 1.00 88.88 113 LEU A N 1
ATOM 921 C CA . LEU A 1 113 ? 9.331 3.847 8.184 1.00 88.88 113 LEU A CA 1
ATOM 922 C C . LEU A 1 113 ? 10.716 4.248 8.706 1.00 88.88 113 LEU A C 1
ATOM 924 O O . LEU A 1 113 ? 10.827 4.811 9.788 1.00 88.88 113 LEU A O 1
ATOM 928 N N . GLN A 1 114 ? 11.766 4.006 7.921 1.00 88.81 114 GLN A N 1
ATOM 929 C CA . GLN A 1 114 ? 13.145 4.365 8.265 1.00 88.81 114 GLN A CA 1
ATOM 930 C C . GLN A 1 114 ? 13.483 5.827 7.957 1.00 88.81 114 GLN A C 1
ATOM 932 O O . GLN A 1 114 ? 14.609 6.251 8.204 1.00 88.81 114 GLN A O 1
ATOM 937 N N . ARG A 1 115 ? 12.534 6.598 7.406 1.00 85.94 115 ARG A N 1
ATOM 938 C CA . ARG A 1 115 ? 12.733 8.002 7.013 1.00 85.94 115 ARG A CA 1
ATOM 939 C C . ARG A 1 115 ? 13.908 8.182 6.047 1.00 85.94 115 ARG A C 1
ATOM 941 O O . ARG A 1 115 ? 14.612 9.188 6.082 1.00 85.94 115 ARG A O 1
ATOM 948 N N . VAL A 1 116 ? 14.117 7.199 5.168 1.00 79.50 116 VAL A N 1
ATOM 949 C CA . VAL A 1 116 ? 15.193 7.226 4.171 1.00 79.50 116 VAL A CA 1
ATOM 950 C C . VAL A 1 116 ? 14.696 7.991 2.943 1.00 79.50 116 VAL A C 1
ATOM 952 O O . VAL A 1 116 ? 13.763 7.521 2.280 1.00 79.50 116 VAL A O 1
ATOM 955 N N . PRO A 1 117 ? 15.286 9.153 2.611 1.00 72.31 117 PRO A N 1
ATOM 956 C CA . PRO A 1 117 ? 14.913 9.890 1.415 1.00 72.31 117 PRO A CA 1
ATOM 957 C C . PRO A 1 117 ? 15.410 9.161 0.163 1.00 72.31 117 PRO A C 1
ATOM 959 O O . PRO A 1 117 ? 16.552 8.706 0.092 1.00 72.31 117 PRO A O 1
ATOM 962 N N . GLY A 1 118 ? 14.554 9.079 -0.851 1.00 73.44 118 GLY A N 1
ATOM 963 C CA . GLY A 1 118 ? 14.911 8.587 -2.171 1.00 73.44 118 GLY A CA 1
ATOM 964 C C . GLY A 1 118 ? 15.632 9.681 -2.936 1.00 73.44 118 GLY A C 1
ATOM 965 O O . GLY A 1 118 ? 15.060 10.734 -3.220 1.00 73.44 118 GLY A O 1
ATOM 966 N N . VAL A 1 119 ? 16.896 9.433 -3.255 1.00 73.19 119 VAL A N 1
ATOM 967 C CA . VAL A 1 119 ? 17.754 10.381 -3.957 1.00 73.19 119 VAL A CA 1
ATOM 968 C C . VAL A 1 119 ? 18.325 9.703 -5.191 1.00 73.19 119 VAL A C 1
ATOM 970 O O . VAL A 1 119 ? 18.861 8.599 -5.109 1.00 73.19 119 VAL A O 1
ATOM 973 N N . ILE A 1 120 ? 18.243 10.388 -6.325 1.00 72.31 120 ILE A N 1
ATOM 974 C CA . ILE A 1 120 ? 18.921 10.005 -7.559 1.00 72.31 120 ILE A CA 1
ATOM 975 C C . ILE A 1 120 ? 20.052 10.999 -7.787 1.00 72.31 120 ILE A C 1
ATOM 977 O O . ILE A 1 120 ? 19.858 12.210 -7.696 1.00 72.31 120 ILE A O 1
ATOM 981 N N . PHE A 1 121 ? 21.236 10.482 -8.101 1.00 74.56 121 PHE A N 1
ATOM 982 C CA . PHE A 1 121 ? 22.338 11.301 -8.582 1.00 74.56 121 PHE A CA 1
ATOM 983 C C . PHE A 1 121 ? 22.430 11.165 -10.098 1.00 74.56 121 PHE A C 1
ATOM 985 O O . PHE A 1 121 ? 22.529 10.048 -10.603 1.00 74.56 121 PHE A O 1
ATOM 992 N N . GLN A 1 122 ? 22.401 12.286 -10.807 1.00 70.00 122 GLN A N 1
ATOM 993 C CA . GLN A 1 122 ? 22.537 12.351 -12.262 1.00 70.00 122 GLN A CA 1
ATOM 994 C C . GLN A 1 122 ? 23.655 13.318 -12.613 1.00 70.00 122 GLN A C 1
ATOM 996 O O . GLN A 1 122 ? 23.847 14.306 -11.911 1.00 70.00 122 GLN A O 1
ATOM 1001 N N . ASN A 1 123 ? 24.377 13.043 -13.693 1.00 75.88 123 ASN A N 1
ATOM 1002 C CA . ASN A 1 123 ? 25.290 14.030 -14.247 1.00 75.88 123 ASN A CA 1
ATOM 1003 C C . ASN A 1 123 ? 24.485 14.978 -15.141 1.00 75.88 123 ASN A C 1
ATOM 1005 O O . ASN A 1 123 ? 23.642 14.511 -15.912 1.00 75.88 123 ASN A O 1
ATOM 1009 N N . ASN A 1 124 ? 24.715 16.283 -15.025 1.00 73.69 124 ASN A N 1
ATOM 1010 C CA . ASN A 1 124 ? 24.210 17.241 -16.004 1.00 73.69 124 ASN A CA 1
ATOM 1011 C C . ASN A 1 124 ? 25.004 17.137 -17.319 1.00 73.69 124 ASN A C 1
ATOM 1013 O O . ASN A 1 124 ? 25.965 16.373 -17.425 1.00 73.69 124 ASN A O 1
ATOM 1017 N N . GLU A 1 125 ? 24.596 17.909 -18.327 1.00 72.94 125 GLU A N 1
ATOM 1018 C CA . GLU A 1 125 ? 25.272 17.954 -19.633 1.00 72.94 125 GLU A CA 1
ATOM 1019 C C . GLU A 1 125 ? 26.743 18.403 -19.532 1.00 72.94 125 GLU A C 1
ATOM 1021 O O . GLU A 1 125 ? 27.554 18.048 -20.382 1.00 72.94 125 GLU A O 1
ATOM 1026 N N . GLU A 1 126 ? 27.100 19.113 -18.459 1.00 77.75 126 GLU A N 1
ATOM 1027 C CA . GLU A 1 126 ? 28.450 19.611 -18.167 1.00 77.75 126 GLU A CA 1
ATOM 1028 C C . GLU A 1 126 ? 29.303 18.604 -17.362 1.00 77.75 126 GLU A C 1
ATOM 1030 O O . GLU A 1 126 ? 30.497 18.818 -17.163 1.00 77.75 126 GLU A O 1
ATOM 1035 N N . GLY A 1 127 ? 28.724 17.469 -16.947 1.00 75.62 127 GLY A N 1
ATOM 1036 C CA . GLY A 1 127 ? 29.396 16.403 -16.196 1.00 75.62 127 GLY A CA 1
ATOM 1037 C C . GLY A 1 127 ? 29.316 16.519 -14.668 1.00 75.62 127 GLY A C 1
ATOM 1038 O O . GLY A 1 127 ? 29.772 15.606 -13.973 1.00 75.62 127 GLY A O 1
ATOM 1039 N N . ASP A 1 128 ? 28.698 17.572 -14.133 1.00 79.38 128 ASP A N 1
ATOM 1040 C CA . ASP A 1 128 ? 28.507 17.773 -12.697 1.00 79.38 128 ASP A CA 1
ATOM 1041 C C . ASP A 1 128 ? 27.416 16.873 -12.128 1.00 79.38 128 ASP A C 1
ATOM 1043 O O . ASP A 1 128 ? 26.339 16.690 -12.701 1.00 79.38 128 ASP A O 1
ATOM 1047 N N . ARG A 1 129 ? 27.673 16.347 -10.931 1.00 76.62 129 ARG A N 1
ATOM 1048 C CA . ARG A 1 129 ? 26.761 15.442 -10.234 1.00 76.62 129 ARG A CA 1
ATOM 1049 C C . ARG A 1 129 ? 25.671 16.225 -9.498 1.00 76.62 129 ARG A C 1
ATOM 1051 O O . ARG A 1 129 ? 25.905 16.767 -8.420 1.00 76.62 129 ARG A O 1
ATOM 1058 N N . ILE A 1 130 ? 24.454 16.202 -10.028 1.00 78.44 130 ILE A N 1
ATOM 1059 C CA . ILE A 1 130 ? 23.258 16.786 -9.415 1.00 78.44 130 ILE A CA 1
ATOM 1060 C C . ILE A 1 130 ? 22.569 15.758 -8.515 1.00 78.44 130 ILE A C 1
ATOM 1062 O O . ILE A 1 130 ? 22.388 14.594 -8.880 1.00 78.44 130 ILE A O 1
ATOM 1066 N N . LYS A 1 131 ? 22.161 16.209 -7.324 1.00 79.31 131 LYS A N 1
ATOM 1067 C CA . LYS A 1 131 ? 21.332 15.459 -6.377 1.00 79.31 131 LYS A CA 1
ATOM 1068 C C . LYS A 1 131 ? 19.858 15.813 -6.595 1.00 79.31 131 LYS A C 1
ATOM 1070 O O . LYS A 1 131 ? 19.448 16.920 -6.266 1.00 79.31 131 LYS A O 1
ATOM 1075 N N . ASN A 1 132 ? 19.060 14.857 -7.060 1.00 73.69 132 ASN A N 1
ATOM 1076 C CA . ASN A 1 132 ? 17.617 15.011 -7.235 1.00 73.69 132 ASN A CA 1
ATOM 1077 C C . ASN A 1 132 ? 16.865 14.197 -6.176 1.00 73.69 132 ASN A C 1
ATOM 1079 O O . ASN A 1 132 ? 17.091 12.993 -6.033 1.00 73.69 132 ASN A O 1
ATOM 1083 N N . ILE A 1 133 ? 15.974 14.851 -5.430 1.00 72.31 133 ILE A N 1
ATOM 1084 C CA . ILE A 1 133 ? 15.034 14.163 -4.538 1.00 72.31 133 ILE A CA 1
ATOM 1085 C C . ILE A 1 133 ? 13.908 13.602 -5.405 1.00 72.31 133 ILE A C 1
ATOM 1087 O O . ILE A 1 133 ? 13.385 14.292 -6.275 1.00 72.31 133 ILE A O 1
ATOM 1091 N N . ILE A 1 134 ? 13.564 12.336 -5.195 1.00 77.56 134 ILE A N 1
ATOM 1092 C CA . ILE A 1 134 ? 12.448 11.701 -5.891 1.00 77.56 134 ILE A CA 1
ATOM 1093 C C . ILE A 1 134 ? 11.129 12.229 -5.306 1.00 77.56 134 ILE A C 1
ATOM 1095 O O . ILE A 1 134 ? 10.909 12.100 -4.101 1.00 77.56 134 ILE A O 1
ATOM 1099 N N . ASP A 1 135 ? 10.239 12.743 -6.160 1.00 78.31 135 ASP A N 1
ATOM 1100 C CA . ASP A 1 135 ? 8.890 13.187 -5.774 1.00 78.31 135 ASP A CA 1
ATOM 1101 C C . ASP A 1 135 ? 8.146 12.143 -4.920 1.00 78.31 135 ASP A C 1
ATOM 1103 O O . ASP A 1 135 ? 8.095 10.954 -5.253 1.00 78.31 135 ASP A O 1
ATOM 1107 N N . GLY A 1 136 ? 7.529 12.603 -3.836 1.00 80.75 136 GLY A N 1
ATOM 1108 C CA . GLY A 1 136 ? 6.800 11.824 -2.841 1.00 80.75 136 GLY A CA 1
ATOM 1109 C C . GLY A 1 136 ? 7.656 11.321 -1.668 1.00 80.75 136 GLY A C 1
ATOM 1110 O O . GLY A 1 136 ? 7.093 10.863 -0.671 1.00 80.75 136 GLY A O 1
ATOM 1111 N N . TYR A 1 137 ? 8.994 11.418 -1.720 1.00 85.31 137 TYR A N 1
ATOM 1112 C CA . TYR A 1 137 ? 9.850 11.139 -0.552 1.00 85.31 137 TYR A CA 1
ATOM 1113 C C . TYR A 1 137 ? 9.880 12.279 0.475 1.00 85.31 137 TYR A C 1
ATOM 1115 O O . TYR A 1 137 ? 10.352 12.070 1.592 1.00 85.31 137 TYR A O 1
ATOM 1123 N N . GLU A 1 138 ? 9.323 13.451 0.170 1.00 86.19 138 GLU A N 1
ATOM 1124 C CA . GLU A 1 138 ? 9.061 14.512 1.147 1.00 86.19 138 GLU A CA 1
ATOM 1125 C C . GLU A 1 138 ? 8.202 14.011 2.320 1.00 86.19 138 GLU A C 1
ATOM 1127 O O . GLU A 1 138 ? 8.417 14.410 3.466 1.00 86.19 138 GLU A O 1
ATOM 1132 N N . HIS A 1 139 ? 7.310 13.043 2.075 1.00 88.50 139 HIS A N 1
ATOM 1133 C CA . HIS A 1 139 ? 6.498 12.398 3.111 1.00 88.50 139 HIS A CA 1
ATOM 1134 C C . HIS A 1 139 ? 7.309 11.496 4.061 1.00 88.50 139 HIS A C 1
ATOM 1136 O O . HIS A 1 139 ? 6.839 11.158 5.152 1.00 88.50 139 HIS A O 1
ATOM 1142 N N . CYS A 1 140 ? 8.544 11.139 3.694 1.00 87.06 140 CYS A N 1
ATOM 1143 C CA . CYS A 1 140 ? 9.468 10.393 4.548 1.00 87.06 140 CYS A CA 1
ATOM 1144 C C . CYS A 1 140 ? 10.213 11.288 5.552 1.00 87.06 140 CYS A C 1
ATOM 1146 O O . CYS A 1 140 ? 11.065 10.783 6.274 1.00 87.06 140 CYS A O 1
ATOM 1148 N N . THR A 1 141 ? 9.925 12.593 5.617 1.00 85.25 141 THR A N 1
ATOM 1149 C CA . THR A 1 141 ? 10.639 13.541 6.490 1.00 85.25 141 THR A CA 1
ATOM 1150 C C . THR A 1 141 ? 9.825 13.949 7.727 1.00 85.25 141 THR A C 1
ATOM 1152 O O . THR A 1 141 ? 8.589 13.985 7.708 1.00 85.25 141 THR A O 1
ATOM 1155 N N . GLY A 1 142 ? 10.516 14.268 8.828 1.00 87.69 142 GLY A N 1
ATOM 1156 C CA . GLY A 1 142 ? 9.913 14.719 10.091 1.00 87.69 142 GLY A CA 1
ATOM 1157 C C . GLY A 1 142 ? 9.125 13.630 10.828 1.00 87.69 142 GLY A C 1
ATOM 1158 O O . GLY A 1 142 ? 9.420 12.442 10.693 1.00 87.69 142 GLY A O 1
ATOM 1159 N N . GLU A 1 143 ? 8.094 14.023 11.578 1.00 91.31 143 GLU A N 1
ATOM 1160 C CA . GLU A 1 143 ? 7.208 13.097 12.305 1.00 91.31 143 GLU A CA 1
ATOM 1161 C C . GLU A 1 143 ? 6.297 12.296 11.367 1.00 91.31 143 GLU A C 1
ATOM 1163 O O . GLU A 1 143 ? 5.897 12.789 10.301 1.00 91.31 143 GLU A O 1
ATOM 1168 N N . ILE A 1 144 ? 6.028 11.041 11.745 1.00 92.62 144 ILE A N 1
ATOM 1169 C CA . ILE A 1 144 ? 5.119 10.139 11.030 1.00 92.62 144 ILE A CA 1
ATOM 1170 C C . ILE A 1 144 ? 3.692 10.550 11.375 1.00 92.62 144 ILE A C 1
ATOM 1172 O O . ILE A 1 144 ? 3.295 10.449 12.527 1.00 92.62 144 ILE A O 1
ATOM 1176 N N . THR A 1 145 ? 2.938 10.963 10.359 1.00 95.25 145 THR A N 1
ATOM 1177 C CA . THR A 1 145 ? 1.502 11.237 10.459 1.00 95.25 145 THR A CA 1
ATOM 1178 C C . THR A 1 145 ? 0.741 10.360 9.476 1.00 95.25 145 THR A C 1
ATOM 1180 O O . THR A 1 145 ? 1.306 9.899 8.473 1.00 95.25 145 THR A O 1
ATOM 1183 N N . ILE A 1 146 ? -0.547 10.144 9.730 1.00 95.25 146 ILE A N 1
ATOM 1184 C CA . ILE A 1 146 ? -1.409 9.368 8.842 1.00 95.25 146 ILE A CA 1
ATOM 1185 C C . ILE A 1 146 ? -1.503 10.017 7.462 1.00 95.25 146 ILE A C 1
ATOM 1187 O O . ILE A 1 146 ? -1.439 9.324 6.451 1.00 95.25 146 ILE A O 1
ATOM 1191 N N . GLU A 1 147 ? -1.566 11.346 7.404 1.00 94.88 147 GLU A N 1
ATOM 1192 C CA . GLU A 1 147 ? -1.608 12.100 6.153 1.00 94.88 147 GLU A CA 1
ATOM 1193 C C . GLU A 1 147 ? -0.360 11.829 5.305 1.00 94.88 147 GLU A C 1
ATOM 1195 O O . GLU A 1 147 ? -0.465 11.443 4.140 1.00 94.88 147 GLU A O 1
ATOM 1200 N N . LYS A 1 148 ? 0.836 11.948 5.901 1.00 94.19 148 LYS A N 1
ATOM 1201 C CA . LYS A 1 148 ? 2.093 11.636 5.207 1.00 94.19 148 LYS A CA 1
ATOM 1202 C C . LYS A 1 148 ? 2.139 10.181 4.771 1.00 94.19 148 LYS A C 1
ATOM 1204 O O . LYS A 1 148 ? 2.620 9.892 3.680 1.00 94.19 148 LYS A O 1
ATOM 1209 N N . PHE A 1 149 ? 1.655 9.271 5.610 1.00 93.31 149 PHE A N 1
ATOM 1210 C CA . PHE A 1 149 ? 1.651 7.855 5.289 1.00 93.31 149 PHE A CA 1
ATOM 1211 C C . PHE A 1 149 ? 0.758 7.548 4.086 1.00 93.31 149 PHE A C 1
ATOM 1213 O O . PHE A 1 149 ? 1.223 6.943 3.125 1.00 93.31 149 PHE A O 1
ATOM 1220 N N . LEU A 1 150 ? -0.487 8.026 4.082 1.00 92.19 150 LEU A N 1
ATOM 1221 C CA . LEU A 1 150 ? -1.404 7.828 2.962 1.00 92.19 150 LEU A C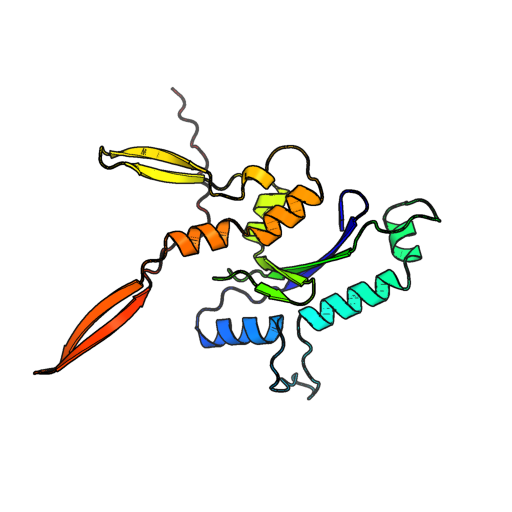A 1
ATOM 1222 C C . LEU A 1 150 ? -0.892 8.503 1.691 1.00 92.19 150 LEU A C 1
ATOM 1224 O O . LEU A 1 150 ? -0.858 7.862 0.643 1.00 92.19 150 LEU A O 1
ATOM 1228 N N . ASN A 1 151 ? -0.413 9.746 1.778 1.00 91.81 151 ASN A N 1
ATOM 1229 C CA . ASN A 1 151 ? 0.157 10.442 0.625 1.00 91.81 151 ASN A CA 1
ATOM 1230 C C . ASN A 1 151 ? 1.371 9.691 0.057 1.00 91.81 151 ASN A C 1
ATOM 1232 O O . ASN A 1 151 ? 1.478 9.523 -1.157 1.00 91.81 151 ASN A O 1
ATOM 1236 N N . TYR A 1 152 ? 2.233 9.131 0.913 1.00 90.62 152 TYR A N 1
ATOM 1237 C CA . TYR A 1 152 ? 3.324 8.261 0.474 1.00 90.62 152 TYR A CA 1
ATOM 1238 C C . TYR A 1 152 ? 2.813 7.016 -0.270 1.00 90.62 152 TYR A C 1
ATOM 1240 O O . TYR A 1 152 ? 3.332 6.683 -1.338 1.00 90.62 152 TYR A O 1
ATOM 1248 N N . LEU A 1 153 ? 1.776 6.347 0.248 1.00 89.50 153 LEU A N 1
ATOM 1249 C CA . LEU A 1 153 ? 1.173 5.161 -0.376 1.00 89.50 153 LEU A CA 1
ATOM 1250 C C . LEU A 1 153 ? 0.459 5.474 -1.703 1.00 89.50 153 LEU A C 1
ATOM 1252 O O . LEU A 1 153 ? 0.475 4.648 -2.613 1.00 89.50 153 LEU A O 1
ATOM 1256 N N . TYR A 1 154 ? -0.127 6.661 -1.865 1.00 87.44 154 TYR A N 1
ATOM 1257 C CA . TYR A 1 154 ? -0.681 7.105 -3.151 1.00 87.44 154 TYR A CA 1
ATOM 1258 C C . TYR A 1 154 ? 0.420 7.473 -4.157 1.00 87.44 154 TYR A C 1
ATOM 1260 O O . TYR A 1 154 ? 0.320 7.193 -5.361 1.00 87.44 154 TYR A O 1
ATOM 1268 N N . CYS A 1 155 ? 1.509 8.076 -3.680 1.00 83.44 155 CYS A N 1
ATOM 1269 C CA . CYS A 1 155 ? 2.634 8.477 -4.515 1.00 83.44 155 CYS A CA 1
ATOM 1270 C C . CYS A 1 155 ? 3.481 7.287 -4.978 1.00 83.44 155 CYS A C 1
ATOM 1272 O O . CYS A 1 155 ? 3.917 7.305 -6.131 1.00 83.44 155 CYS A O 1
ATOM 1274 N N . LEU A 1 156 ? 3.687 6.268 -4.132 1.00 81.00 156 LEU A N 1
ATOM 1275 C CA . LEU A 1 156 ? 4.656 5.171 -4.314 1.00 81.00 156 LEU A CA 1
ATOM 1276 C C . LEU A 1 156 ? 5.905 5.634 -5.080 1.00 81.00 156 LEU A C 1
ATOM 1278 O O . LEU A 1 156 ? 6.075 5.313 -6.263 1.00 81.00 156 LEU A O 1
ATOM 1282 N N . PRO A 1 157 ? 6.749 6.456 -4.432 1.00 73.88 157 PRO A N 1
ATOM 1283 C CA . PRO A 1 157 ? 7.797 7.223 -5.104 1.00 73.88 157 PRO A CA 1
ATOM 1284 C C . PRO A 1 157 ? 8.787 6.379 -5.910 1.00 73.88 157 PRO A C 1
ATOM 1286 O O . PRO A 1 157 ? 9.176 6.766 -7.007 1.00 73.88 157 PRO A O 1
ATOM 1289 N N . SER A 1 158 ? 9.148 5.195 -5.412 1.00 70.56 158 SER A N 1
ATOM 1290 C CA . SER A 1 158 ? 10.019 4.224 -6.089 1.00 70.56 158 SER A CA 1
ATOM 1291 C C . SER A 1 158 ? 9.451 3.777 -7.444 1.00 70.56 158 SER A C 1
ATOM 1293 O O . SER A 1 158 ? 10.134 3.851 -8.465 1.00 70.56 158 SER A O 1
ATOM 1295 N N . VAL A 1 159 ? 8.174 3.391 -7.481 1.00 75.06 159 VAL A N 1
ATOM 1296 C CA . VAL A 1 159 ? 7.455 3.002 -8.703 1.00 75.06 159 VAL A CA 1
ATOM 1297 C C . VAL A 1 159 ? 7.350 4.184 -9.662 1.00 75.06 159 VAL A C 1
ATOM 1299 O O . VAL A 1 159 ? 7.567 4.042 -10.867 1.00 75.06 159 VAL A O 1
ATOM 1302 N N . SER A 1 160 ? 7.029 5.366 -9.134 1.00 75.19 160 SER A N 1
ATOM 1303 C CA . SER A 1 160 ? 6.915 6.594 -9.925 1.00 75.19 160 SER A CA 1
ATOM 1304 C C . SER A 1 160 ? 8.255 6.997 -10.550 1.00 75.19 160 SER A C 1
ATOM 1306 O O . SER A 1 160 ? 8.297 7.348 -11.730 1.00 75.19 160 SER A O 1
ATOM 1308 N N . ALA A 1 161 ? 9.356 6.875 -9.805 1.00 70.50 161 ALA A N 1
ATOM 1309 C CA . ALA A 1 161 ? 10.706 7.122 -10.299 1.00 70.50 161 ALA A CA 1
ATOM 1310 C C . ALA A 1 161 ? 11.089 6.151 -11.415 1.00 70.50 161 ALA A C 1
ATOM 1312 O O . ALA A 1 161 ? 11.584 6.588 -12.451 1.00 70.50 161 ALA A O 1
ATOM 1313 N N . VAL A 1 162 ? 10.823 4.853 -11.241 1.00 69.94 162 VAL A N 1
ATOM 1314 C CA . VAL A 1 162 ? 11.087 3.838 -12.271 1.00 69.94 162 VAL A CA 1
ATOM 1315 C C . VAL A 1 162 ? 10.295 4.146 -13.544 1.00 69.94 162 VAL A C 1
ATOM 1317 O O . VAL A 1 162 ? 10.864 4.190 -14.630 1.00 69.94 162 VAL A O 1
ATOM 1320 N N . ARG A 1 163 ? 9.000 4.462 -13.430 1.00 71.06 163 ARG A N 1
ATOM 1321 C CA . ARG A 1 163 ? 8.149 4.778 -14.590 1.00 71.06 163 ARG A CA 1
ATOM 1322 C C . ARG A 1 163 ? 8.603 6.003 -15.383 1.00 71.06 163 ARG A C 1
ATOM 1324 O O . ARG A 1 163 ? 8.542 5.956 -16.606 1.00 71.06 163 ARG A O 1
ATOM 1331 N N . LYS A 1 164 ? 9.055 7.076 -14.722 1.00 70.44 164 LYS A N 1
ATOM 1332 C CA . LYS A 1 164 ? 9.584 8.277 -15.407 1.00 70.44 164 LYS A CA 1
ATOM 1333 C C . LYS A 1 164 ? 10.846 7.984 -16.226 1.00 70.44 164 LYS A C 1
ATOM 1335 O O . LYS A 1 164 ? 11.155 8.705 -17.167 1.00 70.44 164 LYS A O 1
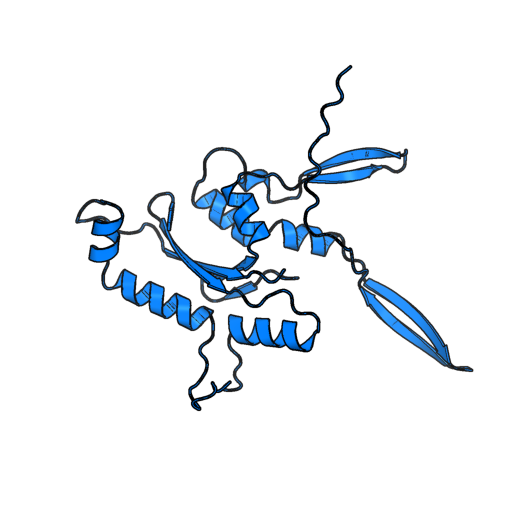ATOM 1340 N N . ASN A 1 165 ? 11.572 6.945 -15.836 1.00 63.94 165 ASN A N 1
ATOM 1341 C CA . ASN A 1 165 ? 12.911 6.642 -16.312 1.00 63.94 165 ASN A CA 1
ATOM 1342 C C . ASN A 1 165 ? 12.950 5.470 -17.310 1.00 63.94 165 ASN A C 1
ATOM 1344 O O . ASN A 1 165 ? 13.888 5.372 -18.097 1.00 63.94 165 ASN A O 1
ATOM 1348 N N . ILE A 1 166 ? 11.921 4.617 -17.335 1.00 69.25 166 ILE A N 1
ATOM 1349 C CA . ILE A 1 166 ? 11.767 3.569 -18.349 1.00 69.25 166 ILE A CA 1
ATOM 1350 C C . ILE A 1 166 ? 11.483 4.206 -19.715 1.00 69.25 166 ILE A C 1
ATOM 1352 O O . ILE A 1 166 ? 10.462 4.866 -19.917 1.00 69.25 166 ILE A O 1
ATOM 1356 N N . LYS A 1 167 ? 12.357 3.941 -20.689 1.00 67.25 167 LYS A N 1
ATOM 1357 C CA . LYS A 1 167 ? 12.157 4.335 -22.088 1.00 67.25 167 LYS A CA 1
ATOM 1358 C C . LYS A 1 167 ? 11.647 3.153 -22.902 1.00 67.25 167 LYS A C 1
ATOM 1360 O O . LYS A 1 167 ? 12.190 2.053 -22.826 1.00 67.25 167 LYS A O 1
ATOM 1365 N N . LYS A 1 168 ? 10.617 3.391 -23.719 1.00 74.19 168 LYS A N 1
ATOM 1366 C CA . LYS A 1 168 ? 10.222 2.456 -24.777 1.00 74.19 168 LYS A CA 1
ATOM 1367 C C . LYS A 1 168 ? 11.198 2.621 -25.939 1.00 74.19 168 LYS A C 1
ATOM 1369 O O . LYS A 1 168 ? 11.238 3.672 -26.571 1.00 74.19 168 LYS A O 1
ATOM 1374 N N . LEU A 1 169 ? 11.977 1.587 -26.198 1.00 75.06 169 LEU A N 1
ATOM 1375 C CA . LEU A 1 169 ? 12.922 1.485 -27.298 1.00 75.06 169 LEU A CA 1
ATOM 1376 C C . LEU A 1 169 ? 12.375 0.531 -28.364 1.00 75.06 169 LEU A C 1
ATOM 1378 O O . LEU A 1 169 ? 11.384 -0.169 -28.159 1.00 75.06 169 LEU A O 1
ATOM 1382 N N . THR A 1 170 ? 12.998 0.533 -29.538 1.00 78.38 170 THR A N 1
ATOM 1383 C CA . THR A 1 170 ? 12.641 -0.374 -30.634 1.00 78.38 170 THR A CA 1
ATOM 1384 C C . THR A 1 170 ? 13.907 -1.030 -31.147 1.00 78.38 170 THR A C 1
ATOM 1386 O O . THR A 1 170 ? 14.823 -0.345 -31.595 1.00 78.38 170 THR A O 1
ATOM 1389 N N . TYR A 1 171 ? 13.960 -2.356 -31.078 1.00 76.31 171 TYR A N 1
ATOM 1390 C CA . TYR A 1 171 ? 14.998 -3.139 -31.727 1.00 76.31 171 TYR A CA 1
ATOM 1391 C C . TYR A 1 171 ? 14.518 -3.493 -33.131 1.00 76.31 171 TYR A C 1
ATOM 1393 O O . TYR A 1 171 ? 13.383 -3.932 -33.306 1.00 76.31 171 TYR A O 1
ATOM 1401 N N . SER A 1 172 ? 15.358 -3.264 -34.137 1.00 82.81 172 SER A N 1
ATOM 1402 C CA . SER A 1 172 ? 15.033 -3.589 -35.527 1.00 82.81 172 SER A CA 1
ATOM 1403 C C . SER A 1 172 ? 15.845 -4.806 -35.946 1.00 82.81 172 SER A C 1
ATOM 1405 O O . SER A 1 172 ? 17.073 -4.759 -35.902 1.00 82.81 172 SER A O 1
ATOM 1407 N N . VAL A 1 173 ? 15.176 -5.885 -36.351 1.00 81.19 173 VAL A N 1
ATOM 1408 C CA . VAL A 1 173 ? 15.819 -7.106 -36.852 1.00 81.19 173 VAL A CA 1
ATOM 1409 C C . VAL A 1 173 ? 15.501 -7.257 -38.321 1.00 81.19 173 VAL A C 1
ATOM 1411 O O . VAL A 1 173 ? 14.335 -7.325 -38.703 1.00 81.19 173 VAL A O 1
ATOM 1414 N N . ARG A 1 174 ? 16.538 -7.308 -39.154 1.00 80.62 174 ARG A N 1
ATOM 1415 C CA . ARG A 1 174 ? 16.386 -7.616 -40.573 1.00 80.62 174 ARG A CA 1
ATOM 1416 C C . ARG A 1 174 ? 16.444 -9.132 -40.763 1.00 80.62 174 ARG A C 1
ATOM 1418 O O . ARG A 1 174 ? 17.440 -9.750 -40.400 1.00 80.62 174 ARG A O 1
ATOM 1425 N N . PHE A 1 175 ? 15.389 -9.693 -41.341 1.00 76.31 175 PHE A N 1
ATOM 1426 C CA . PHE A 1 175 ? 15.314 -11.063 -41.840 1.00 76.31 175 PHE A CA 1
ATOM 1427 C C . PHE A 1 175 ? 15.125 -10.993 -43.356 1.00 76.31 175 PHE A C 1
ATOM 1429 O O . PHE A 1 175 ? 14.036 -10.670 -43.832 1.00 76.31 175 PHE A O 1
ATOM 1436 N N . ASP A 1 176 ? 16.205 -11.230 -44.100 1.00 84.69 176 ASP A N 1
ATOM 1437 C CA . ASP A 1 176 ? 16.283 -11.041 -45.553 1.00 84.69 176 ASP A CA 1
ATOM 1438 C C . ASP A 1 176 ? 15.790 -9.644 -45.985 1.00 84.69 176 ASP A C 1
ATOM 1440 O O . ASP A 1 176 ? 16.364 -8.627 -45.581 1.00 84.69 176 ASP A O 1
ATOM 1444 N N . GLU A 1 177 ? 14.720 -9.569 -46.780 1.00 88.88 177 GLU A N 1
ATOM 1445 C CA . GLU A 1 177 ? 14.118 -8.306 -47.232 1.00 88.88 177 GLU A CA 1
ATOM 1446 C C . GLU A 1 177 ? 13.150 -7.688 -46.208 1.00 88.88 177 GLU A C 1
ATOM 1448 O O . GLU A 1 177 ? 12.740 -6.535 -46.349 1.00 88.88 177 GLU A O 1
ATOM 1453 N N . THR A 1 178 ? 12.798 -8.418 -45.146 1.00 78.50 178 THR A N 1
ATOM 1454 C CA . THR A 1 178 ? 11.823 -7.973 -44.144 1.00 78.50 178 THR A CA 1
ATOM 1455 C C . THR A 1 178 ? 12.522 -7.344 -42.943 1.00 78.50 178 THR A C 1
ATOM 1457 O O . THR A 1 178 ? 13.379 -7.952 -42.303 1.00 78.50 178 THR A O 1
ATOM 1460 N N . LEU A 1 179 ? 12.131 -6.119 -42.590 1.00 82.94 179 LEU A N 1
ATOM 1461 C CA . LEU A 1 179 ? 12.580 -5.450 -41.371 1.00 82.94 179 LEU A CA 1
ATOM 1462 C C . LEU A 1 179 ? 11.490 -5.557 -40.298 1.00 82.94 179 LEU A C 1
ATOM 1464 O O . LEU A 1 179 ? 10.396 -5.021 -40.459 1.00 82.94 179 LEU A O 1
ATOM 1468 N N . ILE A 1 180 ? 11.789 -6.259 -39.208 1.00 84.19 180 ILE A N 1
ATOM 1469 C CA . ILE A 1 180 ? 10.887 -6.447 -38.071 1.00 84.19 180 ILE A CA 1
ATOM 1470 C C . ILE A 1 180 ? 11.254 -5.445 -36.982 1.00 84.19 180 ILE A C 1
ATOM 1472 O O . ILE A 1 180 ? 12.396 -5.402 -36.526 1.00 84.19 180 ILE A O 1
ATOM 1476 N N . TYR A 1 181 ? 10.270 -4.678 -36.524 1.00 83.44 181 TYR A N 1
ATOM 1477 C CA . TYR A 1 181 ? 10.412 -3.752 -35.405 1.00 83.44 181 TYR A CA 1
ATOM 1478 C C . TYR A 1 181 ? 9.833 -4.385 -34.143 1.00 83.44 181 TYR A C 1
ATOM 1480 O O . TYR A 1 181 ? 8.629 -4.620 -34.054 1.00 83.44 181 TYR A O 1
ATOM 1488 N N . HIS A 1 182 ? 10.682 -4.652 -33.156 1.00 75.69 182 HIS A N 1
ATOM 1489 C CA . HIS A 1 182 ? 10.270 -5.191 -31.869 1.00 75.69 182 HIS A CA 1
ATOM 1490 C C . HIS A 1 182 ? 10.409 -4.120 -30.777 1.00 75.69 182 HIS A C 1
ATOM 1492 O O . HIS A 1 182 ? 11.533 -3.727 -30.445 1.00 75.69 182 HIS A O 1
ATOM 1498 N N . PRO A 1 183 ? 9.299 -3.607 -30.215 1.00 74.94 183 PRO A N 1
ATOM 1499 C CA . PRO A 1 183 ? 9.376 -2.675 -29.104 1.00 74.94 183 PRO A CA 1
ATOM 1500 C C . PRO A 1 183 ? 9.865 -3.406 -27.851 1.00 74.94 183 PRO A C 1
ATOM 1502 O O . PRO A 1 183 ? 9.357 -4.470 -27.512 1.00 74.94 183 PRO A O 1
ATOM 1505 N N . TYR A 1 184 ? 10.805 -2.810 -27.130 1.00 69.62 184 TYR A N 1
ATOM 1506 C CA . TYR A 1 184 ? 11.237 -3.284 -25.819 1.00 69.62 184 TYR A CA 1
ATOM 1507 C C . TYR A 1 184 ? 11.366 -2.100 -24.866 1.00 69.62 184 TYR A C 1
ATOM 1509 O O . TYR A 1 184 ? 11.473 -0.953 -25.291 1.00 69.62 184 TYR A O 1
ATOM 1517 N N . TYR A 1 185 ? 11.317 -2.355 -23.568 1.00 67.38 185 TYR A N 1
ATOM 1518 C CA . TYR A 1 185 ? 11.572 -1.325 -22.570 1.00 67.38 185 TYR A CA 1
ATOM 1519 C C . TYR A 1 185 ? 13.020 -1.445 -22.109 1.00 67.38 185 TYR A C 1
ATOM 1521 O O . TYR A 1 185 ? 13.492 -2.556 -21.872 1.00 67.38 185 TYR A O 1
ATOM 1529 N N . ASP A 1 186 ? 13.712 -0.312 -22.003 1.00 64.69 186 ASP A N 1
ATOM 1530 C CA . ASP A 1 186 ? 14.991 -0.228 -21.301 1.00 64.69 186 ASP A CA 1
ATOM 1531 C C . ASP A 1 186 ? 14.798 -0.810 -19.892 1.00 64.69 186 ASP A C 1
ATOM 1533 O O . ASP A 1 186 ? 14.045 -0.270 -19.073 1.00 64.69 186 ASP A O 1
ATOM 1537 N N . SER A 1 187 ? 15.412 -1.967 -19.640 1.00 54.97 187 SER A N 1
ATOM 1538 C CA . SER A 1 187 ? 15.465 -2.552 -18.312 1.00 54.97 187 SER A CA 1
ATOM 1539 C C . SER A 1 187 ? 16.496 -1.776 -17.501 1.00 54.97 187 SER A C 1
ATOM 1541 O O . SER A 1 187 ? 17.670 -2.152 -17.452 1.00 54.97 187 SER A O 1
ATOM 1543 N N . TRP A 1 188 ? 16.066 -0.705 -16.840 1.00 45.44 188 TRP A N 1
ATOM 1544 C CA . TRP A 1 188 ? 16.939 -0.044 -15.885 1.00 45.44 188 TRP A CA 1
ATOM 1545 C C . TRP A 1 188 ? 17.176 -0.996 -14.710 1.00 45.44 188 TRP A C 1
ATOM 1547 O O . TRP A 1 188 ? 16.256 -1.350 -13.970 1.00 45.44 188 TRP A O 1
ATOM 1557 N N . ALA A 1 189 ? 18.415 -1.440 -14.537 1.00 39.88 189 ALA A N 1
ATOM 1558 C CA . ALA A 1 189 ? 18.793 -2.259 -13.398 1.00 39.88 189 ALA A CA 1
ATOM 1559 C C . ALA A 1 189 ? 18.943 -1.368 -12.160 1.00 39.88 189 ALA A C 1
ATOM 1561 O O . ALA A 1 189 ? 20.023 -0.835 -11.961 1.00 39.88 189 ALA A O 1
ATOM 1562 N N . PHE A 1 190 ? 17.917 -1.182 -11.323 1.00 48.69 190 PHE A N 1
ATOM 1563 C CA . PHE A 1 190 ? 18.140 -0.593 -9.993 1.00 48.69 190 PHE A CA 1
ATOM 1564 C C . PHE A 1 190 ? 17.167 -1.135 -8.931 1.00 48.69 190 PHE A C 1
ATOM 1566 O O . PHE A 1 190 ? 15.975 -0.838 -8.934 1.00 48.69 190 PHE A O 1
ATOM 1573 N N . GLY A 1 191 ? 17.712 -1.888 -7.969 1.00 38.38 191 GLY A N 1
ATOM 1574 C CA . GLY A 1 191 ? 17.297 -1.773 -6.568 1.00 38.38 191 GLY A CA 1
ATOM 1575 C C . GLY A 1 191 ? 17.999 -0.556 -5.946 1.00 38.38 191 GLY A C 1
ATOM 1576 O O . GLY A 1 191 ? 19.007 -0.114 -6.493 1.00 38.38 191 GLY A O 1
ATOM 1577 N N . PRO A 1 192 ? 17.507 0.028 -4.841 1.00 35.03 192 PRO A N 1
ATOM 1578 C CA . PRO A 1 192 ? 18.144 1.194 -4.232 1.00 35.03 192 PRO A CA 1
ATOM 1579 C C . PRO A 1 192 ? 19.597 0.870 -3.850 1.00 35.03 192 PRO A C 1
ATOM 1581 O O . PRO A 1 192 ? 19.842 0.048 -2.969 1.00 35.03 192 PRO A O 1
ATOM 1584 N N . TYR A 1 193 ? 20.574 1.513 -4.496 1.00 37.00 193 TYR A N 1
ATOM 1585 C CA . TYR A 1 193 ? 21.956 1.464 -4.021 1.00 37.00 193 TYR A CA 1
ATOM 1586 C C . TYR A 1 193 ? 22.097 2.434 -2.849 1.00 37.00 193 TYR A C 1
ATOM 1588 O O . TYR A 1 193 ? 22.197 3.646 -3.028 1.00 37.00 193 TYR A O 1
ATOM 1596 N N . ILE A 1 194 ? 22.133 1.884 -1.637 1.00 37.09 194 ILE A N 1
ATOM 1597 C CA . ILE A 1 194 ? 22.649 2.586 -0.464 1.00 37.09 194 ILE A CA 1
ATOM 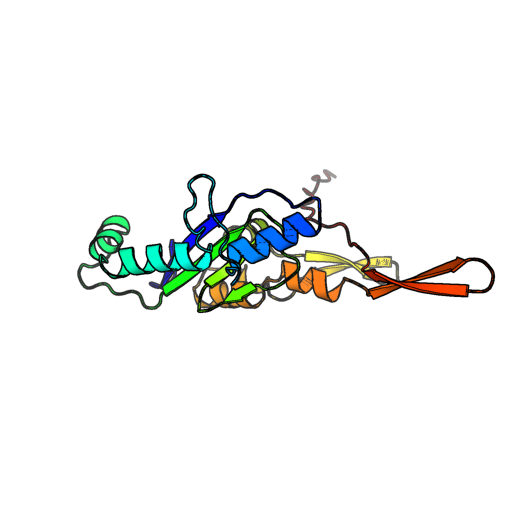1598 C C . ILE A 1 194 ? 24.170 2.493 -0.559 1.00 37.09 194 ILE A C 1
ATOM 1600 O O . ILE A 1 194 ? 24.757 1.457 -0.251 1.00 37.09 194 ILE A O 1
ATOM 1604 N N . ARG A 1 195 ? 24.826 3.558 -1.020 1.00 35.41 195 ARG A N 1
ATOM 1605 C CA . ARG A 1 195 ? 26.278 3.661 -0.874 1.00 35.41 195 ARG A CA 1
ATOM 1606 C C . ARG A 1 195 ? 26.534 4.133 0.556 1.00 35.41 195 ARG A C 1
ATOM 1608 O O . ARG A 1 195 ? 26.158 5.252 0.888 1.00 35.41 195 ARG A O 1
ATOM 1615 N N . LYS A 1 196 ? 27.126 3.282 1.404 1.00 32.06 196 LYS A N 1
ATOM 1616 C CA . LYS A 1 196 ? 27.795 3.779 2.613 1.00 32.06 196 LYS A CA 1
ATOM 1617 C C . LYS A 1 196 ? 28.843 4.779 2.131 1.00 32.06 196 LYS A C 1
ATOM 1619 O O . LYS A 1 196 ? 29.629 4.444 1.245 1.00 32.06 196 LYS A O 1
ATOM 1624 N N . GLU A 1 197 ? 28.786 6.010 2.620 1.00 36.94 197 GLU A N 1
ATOM 1625 C CA . GLU A 1 197 ? 29.910 6.921 2.452 1.00 36.94 197 GLU A CA 1
ATOM 1626 C C . GLU A 1 197 ? 31.091 6.283 3.179 1.00 36.94 197 GLU A C 1
ATOM 1628 O O . GLU A 1 197 ? 31.043 6.083 4.391 1.00 36.94 197 GLU A O 1
ATOM 1633 N N . ASP A 1 198 ? 32.114 5.886 2.425 1.00 39.00 198 ASP A N 1
ATOM 1634 C CA . ASP A 1 198 ? 33.421 5.664 3.020 1.00 39.00 198 ASP A CA 1
ATOM 1635 C C . ASP A 1 198 ? 33.865 7.023 3.563 1.00 39.00 198 ASP A C 1
ATOM 1637 O O . ASP A 1 198 ? 34.028 7.977 2.793 1.00 39.00 198 ASP A O 1
ATOM 1641 N N . GLU A 1 199 ? 34.004 7.114 4.887 1.00 41.28 199 GLU A N 1
ATOM 1642 C CA . GLU A 1 199 ? 34.670 8.220 5.563 1.00 41.28 199 GLU A CA 1
ATOM 1643 C C . GLU A 1 199 ? 36.029 8.426 4.891 1.00 41.28 199 GLU A C 1
ATOM 1645 O O . GLU A 1 199 ? 36.983 7.674 5.097 1.00 41.28 199 GLU A O 1
ATOM 1650 N N . ARG A 1 200 ? 36.125 9.450 4.040 1.00 33.00 200 ARG A N 1
ATOM 1651 C CA . ARG A 1 200 ? 37.421 9.968 3.628 1.00 33.00 200 ARG A CA 1
ATOM 1652 C C . ARG A 1 200 ? 37.974 10.729 4.818 1.00 33.00 200 ARG A C 1
ATOM 1654 O O . ARG A 1 200 ? 37.694 11.910 4.988 1.00 33.00 200 ARG A O 1
ATOM 1661 N N . ILE A 1 201 ? 38.748 10.017 5.628 1.00 36.88 201 ILE A N 1
ATOM 1662 C CA . ILE A 1 201 ? 39.778 10.618 6.464 1.00 36.88 201 ILE A CA 1
ATOM 1663 C C . ILE A 1 201 ? 40.710 11.377 5.515 1.00 36.88 201 ILE A C 1
ATOM 1665 O O . ILE A 1 201 ? 41.374 10.761 4.682 1.00 36.88 201 ILE A O 1
ATOM 1669 N N . ASN A 1 202 ? 40.695 12.701 5.625 1.00 34.41 202 ASN A N 1
ATOM 1670 C CA . ASN A 1 202 ? 41.821 13.596 5.377 1.00 34.41 202 ASN A CA 1
ATOM 1671 C C . ASN A 1 202 ? 41.662 14.799 6.300 1.00 34.41 202 ASN A C 1
ATOM 1673 O O . ASN A 1 202 ? 40.602 15.457 6.210 1.00 34.41 202 ASN A O 1
#

pLDDT: mean 79.21, std 15.43, range [32.06, 96.81]

Foldseek 3Di:
DAFPLEAEQEAEDEPDEDPDPVSVVVLVCQAPPDPPQDADPVRDGRHHPVVVSVVVQVVCQVVVVVVCVVVVHDPPRDRPYYAYEYEYCYDDLDWDDDDRYGYYYPVLVVCLVVLPWDWDWDQDPVRDTDIDTQPLSVLSDDDNHPVSVVSSSVCVRVSVVSVVVKDWDWDWDDDDPDIDTDIDIPPDDDDDDPDDPDPPDD

Secondary structure (DSSP, 8-state):
-EETTEEEEEEEE-----SSHHHHHHHHHHHH--SS--B-TTS-B---HHHHHHHHHHHHHT-HHHHHHHHT--TT---SEEEEEEEESSPPSS-EEETTEEEEEHHHHHHHHTT---EEEEE-TTS-EEEEEPTTGGGGSSS--HHHHHHHHHH-HHHHHHHHH--EEEEEEEETTEEEEEEEE-----S-----------

Radius of gyration: 21.59 Å; chains: 1; bounding box: 58×49×74 Å

=== Feature glossary ===
Annotated list of the representations used here:

Nearest PDB structures. The Foldseek neighbor list gives the closest experimentally determined structures in the PDB, ranked by structural alignment. TM-score near 1 means near-identical fold; near 0.3 means only rough topology match. This is how one finds what a novel AlphaFold prediction most resembles in the solved-structure universe.

Foldseek 3Di. Foldseek's 3Di representation compresses backbone geometry into a per-residue letter drawn from a learned twenty-state alphabet. It captures the tertiary interaction pattern around each residue — which residues are packed against it in space, regardless of where they are in sequence.

Radius of gyration, Cα contacts, bounding box. Radius of gyration (Rg) is the root-mean-square distance of Cα atoms from their centroid — a single number for overall size and compactness. A globular domain of N residues has Rg ≈ 2.2·N^0.38 Å; an extended or disordered chain has a much larger Rg. The Cα contact count is the number of residue pairs whose Cα atoms are within 8 Å and are more than four positions apart in sequence — a standard proxy for tertiary packing density. The bounding box is the smallest axis-aligned box enclosing all Cα atoms.

InterPro / GO / CATH / organism. The annotation block draws on four external resources. InterPro: which protein families and domains the sequence belongs to. GO: standardized terms for what the protein does, what process it participates in, and where in the cell it acts. CATH: which structural fold it has in the CATH hierarchy. Organism: the species of origin.

mmCIF coordinates. The mmCIF block holds the 3D Cartesian coordinates of each backbone atom (N, Cα, C, O) in ångströms. mmCIF is the PDB's canonical archive format — a tagged-loop text representation of the atomic model.

pLDDT. pLDDT is the predicted lDDT-Cα score: AlphaFold's confidence that the local environment of each residue (all inter-atomic distances within 15 Å) is correctly placed. It is a per-residue number between 0 and 100, with higher meaning more reliable.

Backbone torsions (φ/ψ). φ (phi) and ψ (psi) are the two rotatable backbone dihedrals per residue: φ is the C(i-1)–N–Cα–C torsion, ψ is the N–Cα–C–N(i+1) torsion, both in degrees on (−180°, 180°]. α-helical residues cluster near (−60°, −45°); β-strand residues near (−120°, +130°). A Ramachandran plot is simply a scatter of (φ, ψ) for every residue.

B-factor. For experimental (PDB) structures, the B-factor (temperature factor) quantifies the positional spread of each atom in the crystal — a combination of thermal vibration and static disorder — in units of Å². High B-factors mark flexible loops or poorly resolved regions; low B-factors mark the rigid, well-ordered core.

Secondary structure (3-state, P-SEA). SS3 is a coarse helix/strand/coil call (letters a/b/c) made by the P-SEA algorithm from inter-Cα distances and dihedrals. It is less detailed than DSSP but needs only Cα positions.

Predicted aligned error. Predicted aligned error is AlphaFold's pairwise confidence. Unlike pLDDT (per-residue), PAE is per-residue-pair and captures whether two parts of the structure are correctly placed relative to each other. Units are ångströms of expected positional error.

Solvent-accessible surface area. Solvent-accessible surface area (SASA) is the area in Å² traced out by the centre of a 1.4 Å probe sphere (a water molecule) rolled over the protein's van der Waals surface (Shrake–Rupley / Lee–Richards construction). Buried residues have near-zero SASA; fully exposed residues can exceed 200 Å². The total SASA scales roughly with the number of surface residues.

Secondary structure (8-state, DSSP). The SS8 string is DSSP's per-residue secondary-structure call. α-helix (H) means an i→i+4 H-bond ladder; β-strand (E) means the residue participates in a β-sheet; 3₁₀ (G) and π (I) are tighter and wider helices; T/S are turns/bends; '-' is loop.

Rendered structure images. Structure images are PyMOL renders from six orthogonal camera directions. Cartoon representation draws helices as coils and strands as arrows; sticks shows the backbone as bonds; surface shows the solvent-excluded envelope. Rainbow coloring maps sequence position to hue (blue→red, N→C); chain coloring assigns a distinct color per polypeptide.

Sequence. The amino-acid sequence is the protein's primary structure: the linear order of residues from the N-terminus to the C-terminus, written in one-letter code. Everything else here — the 3D coordinates, the secondary structure, the domain annotations — is ultimately a consequence of this string.

Contact-map, Ramachandran, and PAE plots. Three diagnostic plots accompany the record. The Cα contact map visualizes the tertiary structure as a 2D adjacency matrix (8 Å cutoff, sequence-local contacts suppressed). The Ramachandran plot shows the distribution of backbone (φ, ψ) torsions, with points in the α and β basins reflecting secondary structure content. The PAE plot shows AlphaFold's inter-residue confidence as a color matrix.